Protein AF-A0A7S2ADV7-F1 (afdb_monomer)

Structure (mmCIF, N/CA/C/O backbone):
data_AF-A0A7S2ADV7-F1
#
_entry.id   AF-A0A7S2ADV7-F1
#
loop_
_atom_site.group_PDB
_atom_site.id
_atom_site.type_symbol
_atom_site.label_atom_id
_atom_site.label_alt_id
_atom_site.label_comp_id
_atom_site.label_asym_id
_atom_site.label_entity_id
_atom_site.label_seq_id
_atom_site.pdbx_PDB_ins_code
_atom_site.Cartn_x
_atom_site.Cartn_y
_atom_site.Cartn_z
_atom_site.occupancy
_atom_site.B_iso_or_equiv
_atom_site.auth_seq_id
_atom_site.auth_comp_id
_atom_site.auth_asym_id
_atom_site.auth_atom_id
_atom_site.pdbx_PDB_model_num
ATOM 1 N N . MET A 1 1 ? 26.373 1.347 -4.261 1.00 74.00 1 MET A N 1
ATOM 2 C CA . MET A 1 1 ? 25.888 2.000 -5.499 1.00 74.00 1 MET A CA 1
ATOM 3 C C . MET A 1 1 ? 24.414 1.739 -5.791 1.00 74.00 1 MET A C 1
ATOM 5 O O . MET A 1 1 ? 23.695 2.717 -5.921 1.00 74.00 1 MET A O 1
ATOM 9 N N . ILE A 1 2 ? 23.936 0.485 -5.812 1.00 88.06 2 ILE A N 1
ATOM 10 C CA . ILE A 1 2 ? 22.543 0.138 -6.188 1.00 88.06 2 ILE A CA 1
ATOM 11 C C . ILE A 1 2 ? 21.477 0.973 -5.452 1.00 88.06 2 ILE A C 1
ATOM 13 O O . ILE A 1 2 ? 20.590 1.529 -6.090 1.00 88.06 2 ILE A O 1
ATOM 17 N N . CYS A 1 3 ? 21.586 1.140 -4.128 1.00 88.25 3 CYS A N 1
ATOM 18 C CA . CYS A 1 3 ? 20.607 1.918 -3.354 1.00 88.25 3 CYS A CA 1
ATOM 19 C C . CYS A 1 3 ? 20.481 3.381 -3.825 1.00 88.25 3 CYS A C 1
ATOM 21 O O . CYS A 1 3 ? 19.373 3.907 -3.885 1.00 88.25 3 CYS A O 1
ATOM 23 N N . TYR A 1 4 ? 21.590 4.032 -4.192 1.00 91.81 4 TYR A N 1
ATOM 24 C CA . TYR A 1 4 ? 21.572 5.416 -4.679 1.00 91.81 4 TYR A CA 1
ATOM 25 C C . TYR A 1 4 ? 20.943 5.518 -6.069 1.00 91.81 4 TYR A C 1
ATOM 27 O O . TYR A 1 4 ? 20.168 6.436 -6.323 1.00 91.81 4 TYR A O 1
ATOM 35 N N . THR A 1 5 ? 21.212 4.545 -6.943 1.00 95.25 5 THR A N 1
ATOM 36 C CA . THR A 1 5 ? 20.553 4.449 -8.251 1.00 95.25 5 THR A CA 1
ATOM 37 C C . THR A 1 5 ? 19.043 4.296 -8.088 1.00 95.25 5 THR A C 1
ATOM 39 O O . THR A 1 5 ? 18.288 5.032 -8.715 1.00 95.25 5 THR A O 1
ATOM 42 N N . LEU A 1 6 ? 18.586 3.412 -7.194 1.00 95.75 6 LEU A N 1
ATOM 43 C CA . LEU A 1 6 ? 17.156 3.248 -6.920 1.00 95.75 6 LEU A CA 1
ATOM 44 C C . LEU A 1 6 ? 16.528 4.525 -6.344 1.00 95.75 6 LEU A C 1
ATOM 46 O O . LEU A 1 6 ? 15.445 4.909 -6.772 1.00 95.75 6 LEU A O 1
ATOM 50 N N . MET A 1 7 ? 17.216 5.229 -5.439 1.00 95.12 7 MET A N 1
ATOM 51 C CA . MET A 1 7 ? 16.748 6.523 -4.924 1.00 95.12 7 MET A CA 1
ATOM 52 C C . MET A 1 7 ? 16.612 7.587 -6.023 1.00 95.12 7 MET A C 1
ATOM 54 O O . MET A 1 7 ? 15.646 8.352 -6.029 1.00 95.12 7 MET A O 1
ATOM 58 N N . LEU A 1 8 ? 17.558 7.647 -6.966 1.00 96.69 8 LEU A N 1
ATOM 59 C CA . LEU A 1 8 ? 17.457 8.539 -8.122 1.00 96.69 8 LEU A CA 1
ATOM 60 C C . LEU A 1 8 ? 16.247 8.165 -8.987 1.00 96.69 8 LEU A C 1
ATOM 62 O O . LEU A 1 8 ? 15.441 9.031 -9.328 1.00 96.69 8 LEU A O 1
ATOM 66 N N . LEU A 1 9 ? 16.075 6.872 -9.276 1.00 97.38 9 LEU A N 1
ATOM 67 C CA . LEU A 1 9 ? 14.935 6.369 -10.040 1.00 97.38 9 LEU A CA 1
ATOM 68 C C . LEU A 1 9 ? 13.604 6.679 -9.351 1.00 97.38 9 LEU A C 1
ATOM 70 O O . LEU A 1 9 ? 12.648 7.047 -10.030 1.00 97.38 9 LEU A O 1
ATOM 74 N N . VAL A 1 10 ? 13.527 6.616 -8.019 1.00 97.81 10 VAL A N 1
ATOM 75 C CA . VAL A 1 10 ? 12.327 7.014 -7.266 1.00 97.81 10 VAL A CA 1
ATOM 76 C C . VAL A 1 10 ? 11.951 8.468 -7.547 1.00 97.81 10 VAL A C 1
ATOM 78 O O . VAL A 1 10 ? 10.770 8.775 -7.696 1.00 97.81 10 VAL A O 1
ATOM 81 N N . ASN A 1 11 ? 12.926 9.370 -7.663 1.00 97.69 11 ASN A N 1
ATOM 82 C CA . ASN A 1 11 ? 12.646 10.764 -8.000 1.00 97.69 11 ASN A CA 1
ATOM 83 C C . ASN A 1 11 ? 12.232 10.943 -9.463 1.00 97.69 11 ASN A C 1
ATOM 85 O O . ASN A 1 11 ? 11.271 11.665 -9.728 1.00 97.69 11 ASN A O 1
ATOM 89 N N . LEU A 1 12 ? 12.900 10.263 -10.397 1.00 97.75 12 LEU A N 1
ATOM 90 C CA . LEU A 1 12 ? 12.581 10.357 -11.824 1.00 97.75 12 LEU A CA 1
ATOM 91 C C . LEU A 1 12 ? 11.184 9.799 -12.132 1.00 97.75 12 LEU A C 1
ATOM 93 O O . LEU A 1 12 ? 10.391 10.453 -12.809 1.00 97.75 12 LEU A O 1
ATOM 97 N N . THR A 1 13 ? 10.841 8.642 -11.562 1.00 98.06 13 THR A N 1
ATOM 98 C CA . THR A 1 13 ? 9.570 7.924 -11.790 1.00 98.06 13 THR A CA 1
ATOM 99 C C . THR A 1 13 ? 8.331 8.618 -11.218 1.00 98.06 13 THR A C 1
ATOM 101 O O . THR A 1 13 ? 7.213 8.160 -11.452 1.00 98.06 13 THR A O 1
ATOM 104 N N . LYS A 1 14 ? 8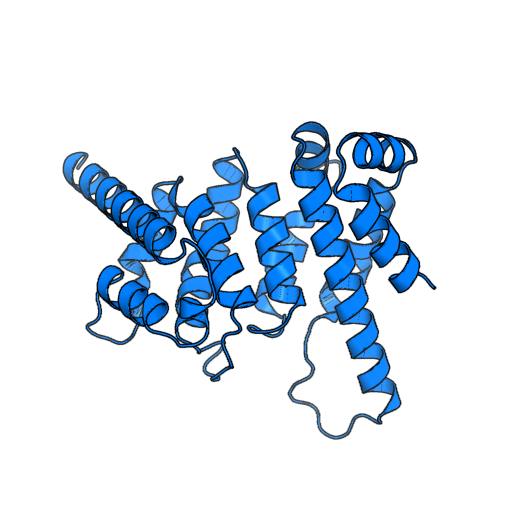.477 9.756 -10.527 1.00 96.94 14 LYS A N 1
ATOM 105 C CA . LYS A 1 14 ? 7.331 10.613 -10.175 1.00 96.94 14 LYS A CA 1
ATOM 106 C C . LYS A 1 14 ? 6.608 11.126 -11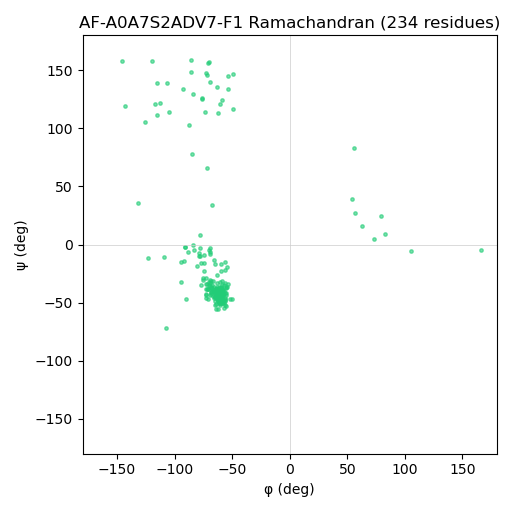.425 1.00 96.94 14 LYS A C 1
ATOM 108 O O . LYS A 1 14 ? 5.389 11.276 -11.402 1.00 96.94 14 LYS A O 1
ATOM 113 N N . GLN A 1 15 ? 7.336 11.340 -12.522 1.00 97.44 15 GLN A N 1
ATOM 114 C CA . GLN A 1 15 ? 6.778 11.835 -13.779 1.00 97.44 15 GLN A CA 1
ATOM 115 C C . GLN A 1 15 ? 6.378 10.683 -14.724 1.00 97.44 15 GLN A C 1
ATOM 117 O O . GLN A 1 15 ? 7.187 9.773 -14.927 1.00 97.44 15 GLN A O 1
ATOM 122 N N . PRO A 1 16 ? 5.182 10.715 -15.351 1.00 97.12 16 PRO A N 1
ATOM 123 C CA . PRO A 1 16 ? 4.717 9.642 -16.240 1.00 97.12 16 PRO A CA 1
ATOM 124 C C . PRO A 1 16 ? 5.647 9.348 -17.424 1.00 97.12 16 PRO A C 1
ATOM 126 O O . PRO A 1 16 ? 5.950 8.191 -17.702 1.00 97.12 16 PRO A O 1
ATOM 129 N N . HIS A 1 17 ? 6.169 10.385 -18.087 1.00 97.44 17 HIS A N 1
ATOM 130 C CA . HIS A 1 17 ? 7.056 10.210 -19.242 1.00 97.44 17 HIS A CA 1
ATOM 131 C C . HIS A 1 17 ? 8.359 9.482 -18.866 1.00 97.44 17 HIS A C 1
ATOM 133 O O . HIS A 1 17 ? 8.802 8.598 -19.596 1.00 97.44 17 HIS A O 1
ATOM 139 N N . HIS A 1 18 ? 8.936 9.771 -17.693 1.00 98.12 18 HIS A N 1
ATOM 140 C CA . HIS A 1 18 ? 10.110 9.049 -17.198 1.00 98.12 18 HIS A CA 1
ATOM 141 C C . HIS A 1 18 ? 9.804 7.581 -16.903 1.00 98.12 18 HIS A C 1
ATOM 143 O O . HIS A 1 18 ? 10.636 6.728 -17.201 1.00 98.12 18 HIS A O 1
ATOM 149 N N . ARG A 1 19 ? 8.621 7.263 -16.354 1.00 98.31 19 ARG A N 1
ATOM 150 C CA . ARG A 1 19 ? 8.209 5.863 -16.164 1.00 98.31 19 ARG A CA 1
ATOM 151 C C . ARG A 1 19 ? 8.175 5.131 -17.500 1.00 98.31 19 ARG A C 1
ATOM 153 O O . ARG A 1 19 ? 8.761 4.060 -17.605 1.00 98.31 19 ARG A O 1
ATOM 160 N N . SER A 1 20 ? 7.610 5.747 -18.536 1.00 97.94 20 SER A N 1
ATOM 161 C CA . SER A 1 20 ? 7.581 5.144 -19.870 1.00 97.94 20 SER A CA 1
ATOM 162 C C . SER A 1 20 ? 8.963 4.847 -20.434 1.00 97.94 20 SER A C 1
ATOM 164 O O . SER A 1 20 ? 9.209 3.731 -20.894 1.00 97.94 20 SER A O 1
ATOM 166 N N . VAL A 1 21 ? 9.881 5.811 -20.362 1.00 98.12 21 VAL A N 1
ATOM 167 C CA . VAL A 1 21 ? 11.257 5.626 -20.844 1.00 98.12 21 VAL A CA 1
ATOM 168 C C . VAL A 1 21 ? 11.964 4.522 -20.053 1.00 98.12 21 VAL A C 1
ATOM 170 O O . VAL A 1 21 ? 12.520 3.604 -20.644 1.00 98.12 21 VAL A O 1
ATOM 173 N N . ILE A 1 22 ? 11.891 4.560 -18.719 1.00 97.94 22 ILE A N 1
ATOM 174 C CA . ILE A 1 22 ? 12.571 3.590 -17.848 1.00 97.94 22 ILE A CA 1
ATOM 175 C C . ILE A 1 22 ? 12.008 2.173 -18.041 1.00 97.94 22 ILE A C 1
ATOM 177 O O . ILE A 1 22 ? 12.776 1.214 -18.110 1.00 97.94 22 ILE A O 1
ATOM 181 N N . ALA A 1 23 ? 10.685 2.022 -18.149 1.00 97.56 23 ALA A N 1
ATOM 182 C CA . ALA A 1 23 ? 10.053 0.726 -18.389 1.00 97.56 23 ALA A CA 1
ATOM 183 C C . ALA A 1 23 ? 10.461 0.137 -19.747 1.00 97.56 23 ALA A C 1
ATOM 185 O O . ALA A 1 23 ? 10.786 -1.047 -19.820 1.00 97.56 23 ALA A O 1
ATOM 186 N N . SER A 1 24 ? 10.510 0.970 -20.793 1.00 97.06 24 SER A N 1
ATOM 187 C CA . SER A 1 24 ? 10.904 0.555 -22.150 1.00 97.06 24 SER A CA 1
ATOM 188 C C . SER A 1 24 ? 12.352 0.062 -22.222 1.00 97.06 24 SER A C 1
ATOM 190 O O . SER A 1 24 ? 12.670 -0.786 -23.047 1.00 97.06 24 SER A O 1
ATOM 192 N N . SER A 1 25 ? 13.218 0.527 -21.317 1.00 96.94 25 SER A N 1
ATOM 193 C CA . SER A 1 25 ? 14.601 0.051 -21.183 1.00 96.94 25 SER A CA 1
ATOM 194 C C . SER A 1 25 ? 14.736 -1.297 -20.457 1.00 96.94 25 SER A C 1
ATOM 196 O O . SER A 1 25 ? 15.848 -1.693 -20.119 1.00 96.94 25 SER A O 1
ATOM 198 N N . GLY A 1 26 ? 13.633 -1.995 -20.161 1.00 96.38 26 GLY A N 1
ATOM 199 C CA . GLY A 1 26 ? 13.665 -3.302 -19.496 1.00 96.38 26 GLY A CA 1
ATOM 200 C C . GLY A 1 26 ? 13.879 -3.234 -17.981 1.00 96.38 26 GLY A C 1
ATOM 201 O O . GLY A 1 26 ? 14.359 -4.190 -17.378 1.00 96.38 26 GLY A O 1
ATOM 202 N N . PHE A 1 27 ? 13.527 -2.118 -17.333 1.00 97.44 27 PHE A N 1
ATOM 203 C CA . PHE A 1 27 ? 13.721 -1.972 -15.886 1.00 97.44 27 PHE A CA 1
ATOM 204 C C . PHE A 1 27 ? 12.740 -2.801 -15.037 1.00 97.44 27 PHE A C 1
ATOM 206 O O . PHE A 1 27 ? 13.082 -3.191 -13.923 1.00 97.44 27 PHE A O 1
ATOM 213 N N . LEU A 1 28 ? 11.526 -3.082 -15.530 1.00 97.75 28 LEU A N 1
ATOM 214 C CA . LEU A 1 28 ? 10.509 -3.794 -14.741 1.00 97.75 28 LEU A CA 1
ATOM 215 C C . LEU A 1 28 ? 10.922 -5.233 -14.369 1.00 97.75 28 LEU A C 1
ATOM 217 O O . LEU A 1 28 ? 10.805 -5.558 -13.187 1.00 97.75 28 LEU A O 1
ATOM 221 N N . PRO A 1 29 ? 11.468 -6.062 -15.287 1.00 97.94 29 PRO A N 1
ATOM 222 C CA . PRO A 1 29 ? 12.034 -7.364 -14.924 1.00 97.94 29 PRO A CA 1
ATOM 223 C C . PRO A 1 29 ? 13.117 -7.272 -13.843 1.00 97.94 29 PRO A C 1
ATOM 225 O O . PRO A 1 29 ? 13.066 -8.003 -12.863 1.00 97.94 29 PRO A O 1
ATOM 228 N N . LEU A 1 30 ? 14.033 -6.301 -13.944 1.00 97.25 30 LEU A N 1
ATOM 229 C CA . LEU A 1 30 ? 15.074 -6.099 -12.929 1.00 97.25 30 LEU A CA 1
ATOM 230 C C . LEU A 1 30 ? 14.483 -5.738 -11.561 1.00 97.25 30 LEU A C 1
ATOM 232 O O . LEU A 1 30 ? 14.970 -6.189 -10.525 1.00 97.25 30 LEU A O 1
ATOM 236 N N . LEU A 1 31 ? 13.431 -4.917 -11.539 1.00 97.62 31 LEU A N 1
ATOM 237 C CA . LEU A 1 31 ? 12.741 -4.554 -10.306 1.00 97.62 31 LEU A CA 1
ATOM 238 C C . LEU A 1 31 ? 12.054 -5.768 -9.666 1.00 97.62 31 LEU A C 1
ATOM 240 O O . LEU A 1 31 ? 12.079 -5.913 -8.442 1.00 97.62 31 LEU A O 1
ATOM 244 N N . TYR A 1 32 ? 11.473 -6.63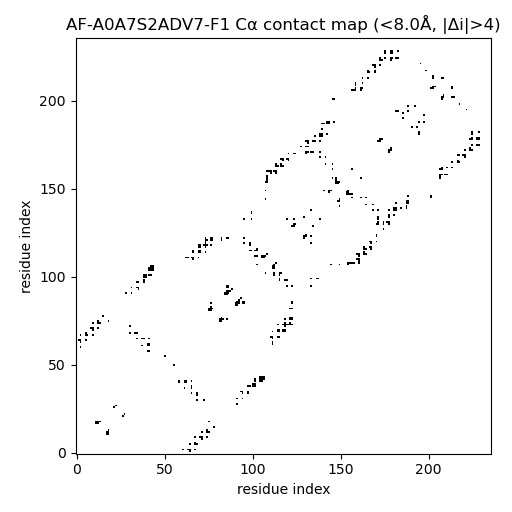6 -10.492 1.00 98.19 32 TYR A N 1
ATOM 245 C CA . TYR A 1 32 ? 10.881 -7.892 -10.057 1.00 98.19 32 TYR A CA 1
ATOM 246 C C . TYR A 1 32 ? 11.929 -8.862 -9.500 1.00 98.19 32 TYR A C 1
ATOM 248 O O . TYR A 1 32 ? 11.741 -9.381 -8.401 1.00 98.19 32 TYR A O 1
ATOM 256 N N . ASP A 1 33 ? 13.060 -9.039 -10.181 1.00 97.75 33 ASP A N 1
ATOM 257 C CA . ASP A 1 33 ? 14.155 -9.895 -9.713 1.00 97.75 33 ASP A CA 1
ATOM 258 C C . ASP A 1 33 ? 14.728 -9.399 -8.381 1.00 97.75 33 ASP A C 1
ATOM 260 O O . ASP A 1 33 ? 14.981 -10.182 -7.463 1.00 97.75 33 ASP A O 1
ATOM 264 N N . LEU A 1 34 ? 14.886 -8.080 -8.224 1.00 97.12 34 LEU A N 1
ATOM 265 C CA . LEU A 1 34 ? 15.299 -7.483 -6.953 1.00 97.12 34 LEU A CA 1
ATOM 266 C C . LEU A 1 34 ? 14.288 -7.769 -5.839 1.00 97.12 34 LEU A C 1
ATOM 268 O O . LEU A 1 34 ? 14.692 -8.092 -4.722 1.00 97.12 34 LEU A O 1
ATOM 272 N N . LEU A 1 35 ? 12.987 -7.677 -6.125 1.00 97.75 35 LEU A N 1
ATOM 273 C CA . LEU A 1 35 ? 11.942 -8.002 -5.157 1.00 97.75 35 LEU A CA 1
ATOM 274 C C . LEU A 1 35 ? 12.009 -9.479 -4.749 1.00 97.75 35 LEU A C 1
ATOM 276 O O . LEU A 1 35 ? 12.116 -9.782 -3.561 1.00 97.75 35 LEU A O 1
ATOM 280 N N . THR A 1 36 ? 11.955 -10.400 -5.709 1.00 97.12 36 THR A N 1
ATOM 281 C CA . THR A 1 36 ? 11.840 -11.844 -5.442 1.00 97.12 36 THR A CA 1
ATOM 282 C C . THR A 1 36 ? 13.111 -12.436 -4.837 1.00 97.12 36 THR A C 1
ATOM 284 O O . THR A 1 36 ? 13.028 -13.308 -3.973 1.00 97.12 36 THR A O 1
ATOM 287 N N . SER A 1 37 ? 14.286 -11.913 -5.192 1.00 96.19 37 SER A N 1
ATOM 288 C CA . SER A 1 37 ? 15.558 -12.328 -4.588 1.00 96.19 37 SER A CA 1
ATOM 289 C C . SER A 1 37 ? 15.770 -11.791 -3.171 1.00 96.19 37 SER A C 1
ATOM 291 O O . SER A 1 37 ? 16.547 -12.372 -2.417 1.00 96.19 37 SER A O 1
ATOM 293 N N . SER A 1 38 ? 15.101 -10.694 -2.789 1.00 94.69 38 SER A N 1
ATOM 294 C CA . SER A 1 38 ? 15.446 -9.950 -1.568 1.00 94.69 38 SER A CA 1
ATOM 295 C C . SER A 1 38 ? 14.315 -9.795 -0.552 1.00 94.69 38 SER A C 1
ATOM 297 O O . SER A 1 38 ? 14.602 -9.391 0.572 1.00 94.69 38 SER A O 1
ATOM 299 N N . TYR A 1 39 ? 13.052 -10.097 -0.879 1.00 95.38 39 TYR A N 1
ATOM 300 C CA . TYR A 1 39 ? 11.910 -9.808 0.009 1.00 95.38 39 TYR A CA 1
ATOM 301 C C . TYR A 1 39 ? 12.065 -10.417 1.412 1.00 95.38 39 TYR A C 1
ATOM 303 O O . TYR A 1 39 ? 11.736 -9.775 2.406 1.00 95.38 39 TYR A O 1
ATOM 311 N N . HIS A 1 40 ? 12.652 -11.615 1.506 1.00 92.75 40 HIS A N 1
ATOM 312 C CA . HIS A 1 40 ? 12.849 -12.334 2.766 1.00 92.75 40 HIS A CA 1
ATOM 313 C C . HIS A 1 40 ? 13.823 -11.641 3.740 1.00 92.75 40 HIS A C 1
ATOM 315 O O . HIS A 1 40 ? 13.898 -11.982 4.921 1.00 92.75 40 HIS A O 1
ATOM 321 N N . LEU A 1 41 ? 14.570 -10.646 3.256 1.00 89.81 41 LEU A N 1
ATOM 322 C CA . LEU A 1 41 ? 15.585 -9.924 4.016 1.00 89.81 41 LEU A CA 1
ATOM 323 C C . LEU A 1 41 ? 15.010 -8.858 4.957 1.00 89.81 41 LEU A C 1
ATOM 325 O O . LEU A 1 41 ? 15.771 -8.288 5.736 1.00 89.81 41 LEU A O 1
ATOM 329 N N . CYS A 1 42 ? 13.703 -8.569 4.909 1.00 88.44 42 CYS A N 1
ATOM 330 C CA . CYS A 1 42 ? 13.091 -7.597 5.819 1.00 88.44 42 CYS A CA 1
ATOM 331 C C . CYS A 1 42 ? 12.822 -8.142 7.227 1.00 88.44 42 CYS A C 1
ATOM 333 O O . CYS A 1 42 ? 12.484 -7.363 8.121 1.00 88.44 42 CYS A O 1
ATOM 335 N N . ARG A 1 43 ? 12.963 -9.460 7.433 1.00 82.25 43 ARG A N 1
ATOM 336 C CA . ARG A 1 43 ? 12.711 -10.096 8.725 1.00 82.25 43 ARG A CA 1
ATOM 337 C C . ARG A 1 43 ? 13.674 -9.544 9.765 1.00 82.25 43 ARG A C 1
ATOM 339 O O . ARG A 1 43 ? 14.883 -9.770 9.712 1.00 82.25 43 ARG A O 1
ATOM 346 N N . THR A 1 44 ? 13.125 -8.828 10.736 1.00 65.44 44 THR A N 1
ATOM 347 C CA . THR A 1 44 ? 13.907 -8.309 11.853 1.00 65.44 44 THR A CA 1
ATOM 348 C C . THR A 1 44 ? 14.247 -9.492 12.765 1.00 65.44 44 THR A C 1
ATOM 350 O O . THR A 1 44 ? 13.351 -10.117 13.331 1.00 65.44 44 THR A O 1
ATOM 353 N N . THR A 1 45 ? 15.526 -9.860 12.889 1.00 57.53 45 THR A N 1
ATOM 354 C CA . THR A 1 45 ? 15.998 -10.921 13.799 1.00 57.53 45 THR A CA 1
ATOM 355 C C . THR A 1 45 ? 15.924 -10.448 15.251 1.00 57.53 45 THR A C 1
ATOM 357 O O . THR A 1 45 ? 16.934 -10.252 15.919 1.00 57.53 45 THR A O 1
ATOM 360 N N . VAL A 1 46 ? 14.712 -10.222 15.748 1.00 51.56 46 VAL A N 1
ATOM 361 C CA . VAL A 1 46 ? 14.450 -9.897 17.150 1.00 51.56 46 VAL A CA 1
ATOM 362 C C . VAL A 1 46 ? 14.347 -11.224 17.904 1.00 51.56 46 VAL A C 1
ATOM 364 O O . VAL A 1 46 ? 13.246 -11.714 18.138 1.00 51.56 46 VAL A O 1
ATOM 367 N N . GLY A 1 47 ? 15.481 -11.870 18.207 1.00 47.28 47 GLY A N 1
ATOM 368 C CA . GLY A 1 47 ? 15.434 -13.098 19.018 1.00 47.28 47 GLY A CA 1
ATOM 369 C C . GLY A 1 47 ? 16.664 -14.003 19.102 1.00 47.28 47 GLY A C 1
ATOM 370 O O . GLY A 1 47 ? 16.617 -14.955 19.870 1.00 47.28 47 GLY A O 1
ATOM 371 N N . LEU A 1 48 ? 17.760 -13.752 18.382 1.00 42.97 48 LEU A N 1
ATOM 372 C CA . LEU A 1 48 ? 19.000 -14.521 18.561 1.00 42.97 48 LEU A CA 1
ATOM 373 C C . LEU A 1 48 ? 20.083 -13.585 19.088 1.00 42.97 48 LEU A C 1
ATOM 375 O O . LEU A 1 48 ? 20.473 -12.631 18.417 1.00 42.97 48 LEU A O 1
ATOM 379 N N . GLY A 1 49 ? 20.478 -13.818 20.340 1.00 43.72 49 GLY A N 1
ATOM 380 C CA . GLY A 1 49 ? 21.461 -13.018 21.055 1.00 43.72 49 GLY A CA 1
ATOM 381 C C . GLY A 1 49 ? 22.776 -12.884 20.289 1.00 43.72 49 GLY A C 1
ATOM 382 O O . GLY A 1 49 ? 23.222 -13.817 19.634 1.00 43.72 49 GLY A O 1
ATOM 383 N N . SER A 1 50 ? 23.393 -11.709 20.428 1.00 42.69 50 SER A N 1
ATOM 384 C CA . SER A 1 50 ? 24.762 -11.405 20.003 1.00 42.69 50 SER A CA 1
ATOM 385 C C . SER A 1 50 ? 25.057 -11.666 18.520 1.00 42.69 50 SER A C 1
ATOM 387 O O . SER A 1 50 ? 25.655 -12.674 18.149 1.00 42.69 50 SER A O 1
ATOM 389 N N . VAL A 1 51 ? 24.707 -10.706 17.659 1.00 47.72 51 VAL A N 1
ATOM 390 C CA . VAL A 1 51 ? 25.253 -10.657 16.296 1.00 47.72 51 VAL A CA 1
ATOM 391 C C . VAL A 1 51 ? 26.053 -9.369 16.129 1.00 47.72 51 VAL A C 1
ATOM 393 O O . VAL A 1 51 ? 25.550 -8.265 16.331 1.00 47.72 51 VAL A O 1
ATOM 396 N N . SER A 1 52 ? 27.335 -9.531 15.805 1.00 46.50 52 SER A N 1
ATOM 397 C CA . SER A 1 52 ? 28.361 -8.494 15.665 1.00 46.50 52 SER A CA 1
ATOM 398 C C . SER A 1 52 ? 27.908 -7.310 14.793 1.00 46.50 52 SER A C 1
ATOM 400 O O . SER A 1 52 ? 27.197 -7.499 13.804 1.00 46.50 52 SER A O 1
ATOM 402 N N . GLY A 1 53 ? 28.371 -6.090 15.102 1.00 51.81 53 GLY A N 1
ATOM 403 C CA . GLY A 1 53 ? 27.917 -4.824 14.491 1.00 51.81 53 GLY A CA 1
ATOM 404 C C . GLY A 1 53 ? 27.976 -4.721 12.955 1.00 51.81 53 GLY A C 1
ATOM 405 O O . GLY A 1 53 ? 27.238 -3.930 12.370 1.00 51.81 53 GLY A O 1
ATOM 406 N N . ALA A 1 54 ? 28.761 -5.562 12.274 1.00 52.03 54 ALA A N 1
ATOM 407 C CA . ALA A 1 54 ? 28.766 -5.654 10.809 1.00 52.03 54 ALA A CA 1
ATOM 408 C C . ALA A 1 54 ? 27.458 -6.244 10.229 1.00 52.03 54 ALA A C 1
ATOM 410 O O . ALA A 1 54 ? 27.018 -5.847 9.149 1.00 52.03 54 ALA A O 1
ATOM 411 N N . SER A 1 55 ? 26.797 -7.152 10.957 1.00 56.41 55 SER A N 1
ATOM 412 C CA . SER A 1 55 ? 25.540 -7.792 10.530 1.00 56.41 55 SER A CA 1
ATOM 413 C C . SER A 1 55 ? 24.339 -6.835 10.583 1.00 56.41 55 SER A C 1
ATOM 415 O O . SER A 1 55 ? 23.469 -6.863 9.708 1.00 56.41 55 SER A O 1
ATOM 417 N N . VAL A 1 56 ? 24.337 -5.916 11.554 1.00 57.56 56 VAL A N 1
ATOM 418 C CA . VAL A 1 56 ? 23.281 -4.912 11.755 1.00 57.56 56 VAL A CA 1
ATOM 419 C C . VAL A 1 56 ? 23.292 -3.870 10.631 1.00 57.56 56 VAL A C 1
ATOM 421 O O . VAL A 1 56 ? 22.244 -3.556 10.063 1.00 57.56 56 VAL A O 1
ATOM 424 N N . ALA A 1 57 ? 24.476 -3.389 10.236 1.00 60.16 57 ALA A N 1
ATOM 425 C CA . ALA A 1 57 ? 24.622 -2.437 9.132 1.00 60.16 57 ALA A CA 1
ATOM 426 C C . ALA A 1 57 ? 24.175 -3.030 7.780 1.00 60.16 57 ALA A C 1
ATOM 428 O O . ALA A 1 57 ? 23.514 -2.355 6.985 1.00 60.16 57 ALA A O 1
ATOM 429 N N . GLY A 1 58 ? 24.476 -4.313 7.540 1.00 65.12 58 GLY A N 1
ATOM 430 C CA . GLY A 1 58 ? 24.019 -5.035 6.350 1.00 65.12 58 GLY A CA 1
ATOM 431 C C . GLY A 1 58 ? 22.494 -5.165 6.280 1.00 65.12 58 GLY A C 1
ATOM 432 O O . GLY A 1 58 ? 21.913 -4.998 5.208 1.00 65.12 58 GLY A O 1
ATOM 433 N N . SER A 1 59 ? 21.835 -5.399 7.420 1.00 77.94 59 SER A N 1
ATOM 434 C CA . SER A 1 59 ? 20.371 -5.476 7.510 1.00 77.94 59 SER A CA 1
ATOM 435 C C . SER A 1 59 ? 19.698 -4.136 7.181 1.00 77.94 59 SER A C 1
ATOM 437 O O . SER A 1 59 ? 18.799 -4.076 6.340 1.00 77.94 59 SER A O 1
ATOM 439 N N . ALA A 1 60 ? 20.204 -3.027 7.730 1.00 85.25 60 ALA A N 1
ATOM 440 C CA . ALA A 1 60 ? 19.657 -1.696 7.462 1.00 85.25 60 ALA A CA 1
ATOM 441 C C . ALA A 1 60 ? 19.736 -1.306 5.973 1.00 85.25 60 ALA A C 1
ATOM 443 O O . ALA A 1 60 ? 18.798 -0.720 5.427 1.00 85.25 60 ALA A O 1
ATOM 444 N N . MET A 1 61 ? 20.832 -1.653 5.291 1.00 88.00 61 MET A N 1
ATOM 445 C CA . MET A 1 61 ? 20.974 -1.403 3.852 1.00 88.00 61 MET A CA 1
ATOM 446 C C . MET A 1 61 ? 19.975 -2.223 3.024 1.00 88.00 61 MET A C 1
ATOM 448 O O . MET A 1 61 ? 19.387 -1.697 2.079 1.00 88.00 61 MET A O 1
ATOM 452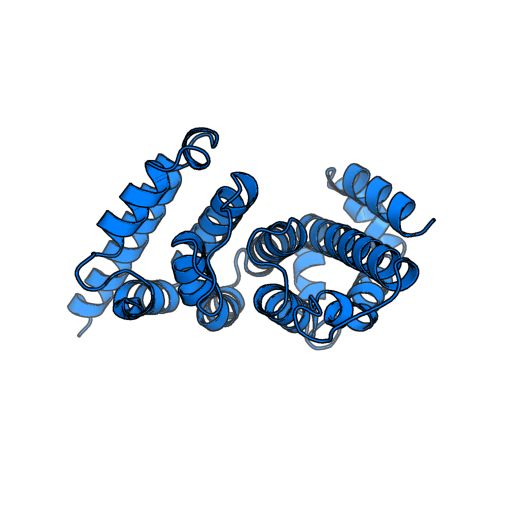 N N . LYS A 1 62 ? 19.747 -3.490 3.391 1.00 89.00 62 LYS A N 1
ATOM 453 C CA . LYS A 1 62 ? 18.775 -4.370 2.721 1.00 89.00 62 LYS A CA 1
ATOM 454 C C . LYS A 1 62 ? 17.352 -3.829 2.843 1.00 89.00 62 LYS A C 1
ATOM 456 O O . LYS A 1 62 ? 16.652 -3.729 1.839 1.00 89.00 62 LYS A O 1
ATOM 461 N N . VAL A 1 63 ? 16.960 -3.388 4.040 1.00 92.25 63 VAL A N 1
ATOM 462 C CA . VAL A 1 63 ? 15.659 -2.740 4.265 1.00 92.25 63 VAL A CA 1
ATOM 463 C C . VAL A 1 63 ? 15.533 -1.475 3.417 1.00 92.25 63 VAL A C 1
ATOM 465 O O . VAL A 1 63 ? 14.528 -1.304 2.738 1.00 92.25 63 VAL A O 1
ATOM 468 N N . ARG A 1 64 ? 16.566 -0.620 3.367 1.00 93.50 64 ARG A N 1
ATOM 469 C CA . ARG A 1 64 ? 16.556 0.585 2.515 1.00 93.50 64 ARG A CA 1
ATOM 470 C C . ARG A 1 64 ? 16.380 0.257 1.034 1.00 93.50 64 ARG A C 1
ATOM 472 O O . ARG A 1 64 ? 15.618 0.952 0.364 1.00 93.50 64 ARG A O 1
ATOM 479 N N . LEU A 1 65 ? 17.046 -0.785 0.533 1.00 95.00 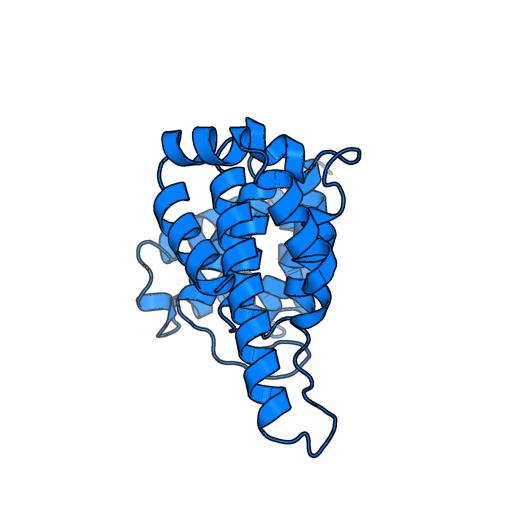65 LEU A N 1
ATOM 480 C CA . LEU A 1 65 ? 16.892 -1.252 -0.846 1.00 95.00 65 LEU A CA 1
ATOM 481 C C . LEU A 1 65 ? 15.446 -1.679 -1.117 1.00 95.00 65 LEU A C 1
ATOM 483 O O . LEU A 1 65 ? 14.836 -1.164 -2.053 1.00 95.00 65 LEU A O 1
ATOM 487 N N . LEU A 1 66 ? 14.879 -2.546 -0.271 1.00 96.88 66 LEU A N 1
ATOM 488 C CA . LEU A 1 66 ? 13.489 -2.999 -0.397 1.00 96.88 66 LEU A CA 1
ATOM 489 C C . LEU A 1 66 ? 12.498 -1.836 -0.320 1.00 96.88 66 LEU A C 1
ATOM 491 O O . LEU A 1 66 ? 11.529 -1.805 -1.078 1.00 96.88 66 LEU A O 1
ATOM 495 N N . THR A 1 67 ? 12.765 -0.839 0.526 1.00 97.50 67 THR A N 1
ATOM 496 C CA . THR A 1 67 ? 11.956 0.380 0.603 1.00 97.50 67 THR A CA 1
ATOM 497 C C . THR A 1 67 ? 11.929 1.096 -0.746 1.00 97.50 67 THR A C 1
ATOM 499 O O . THR A 1 67 ? 10.850 1.456 -1.212 1.00 97.50 67 THR A O 1
ATOM 502 N N . GLN A 1 68 ? 13.079 1.267 -1.414 1.00 98.00 68 GLN A N 1
ATOM 503 C CA . GLN A 1 68 ? 13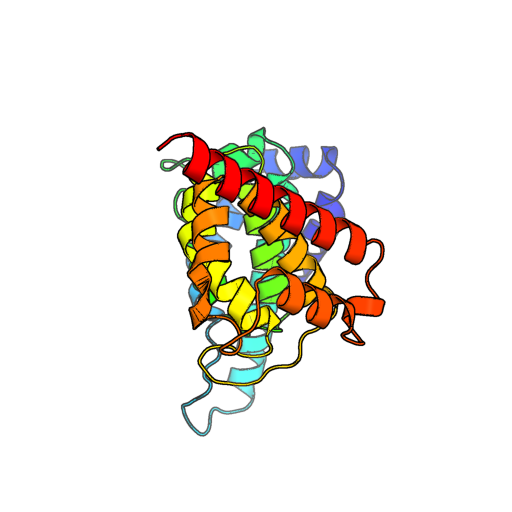.110 1.887 -2.746 1.00 98.00 68 GLN A CA 1
ATOM 504 C C . GLN A 1 68 ? 12.407 1.026 -3.801 1.00 98.00 68 GLN A C 1
ATOM 506 O O . GLN A 1 68 ? 11.667 1.564 -4.623 1.00 98.00 68 GLN A O 1
ATOM 511 N N . VAL A 1 69 ? 12.582 -0.299 -3.752 1.00 98.38 69 VAL A N 1
ATOM 512 C CA . VAL A 1 69 ? 11.892 -1.239 -4.650 1.00 98.38 69 VAL A CA 1
ATOM 513 C C . VAL A 1 69 ? 10.373 -1.099 -4.519 1.00 98.38 69 VAL A C 1
ATOM 515 O O . VAL A 1 69 ? 9.689 -0.919 -5.523 1.00 98.38 69 VAL A O 1
ATOM 518 N N . CYS A 1 70 ? 9.842 -1.075 -3.294 1.00 98.62 70 CYS A N 1
ATOM 519 C CA . CYS A 1 70 ? 8.407 -0.905 -3.049 1.00 98.62 70 CYS A CA 1
ATOM 520 C C . CYS A 1 70 ? 7.884 0.445 -3.565 1.00 98.62 70 CYS A C 1
ATOM 522 O O . CYS A 1 70 ? 6.806 0.500 -4.158 1.00 98.62 70 CYS A O 1
ATOM 524 N N . ILE A 1 71 ? 8.646 1.535 -3.390 1.00 98.62 71 ILE A N 1
ATOM 525 C CA . ILE A 1 71 ? 8.263 2.850 -3.931 1.00 98.62 71 ILE A CA 1
ATOM 526 C C . ILE A 1 71 ? 8.174 2.798 -5.458 1.00 98.62 71 ILE A C 1
ATOM 528 O O . ILE A 1 71 ? 7.187 3.268 -6.020 1.00 98.62 71 ILE A O 1
ATOM 532 N N . LEU A 1 72 ? 9.173 2.213 -6.124 1.00 98.69 72 LEU A N 1
ATOM 533 C CA . LEU A 1 72 ? 9.201 2.096 -7.582 1.00 98.69 72 LEU A CA 1
ATOM 534 C C . LEU A 1 72 ? 8.033 1.253 -8.099 1.00 98.69 72 LEU A C 1
ATOM 536 O O . LEU A 1 72 ? 7.338 1.702 -9.007 1.00 98.69 72 LEU A O 1
ATOM 540 N N . ILE A 1 73 ? 7.760 0.094 -7.489 1.00 98.69 73 ILE A N 1
ATOM 541 C CA . ILE A 1 73 ? 6.600 -0.743 -7.843 1.00 98.69 73 ILE A CA 1
ATOM 542 C C . ILE A 1 73 ? 5.312 0.071 -7.722 1.00 98.69 73 ILE A C 1
ATOM 544 O O . ILE A 1 73 ? 4.497 0.079 -8.645 1.00 98.69 73 ILE A O 1
ATOM 548 N N . GLY A 1 74 ? 5.144 0.805 -6.619 1.00 98.62 74 GLY A N 1
ATOM 549 C CA . GLY A 1 74 ? 3.990 1.674 -6.430 1.00 98.62 74 GLY A CA 1
ATOM 550 C C . GLY A 1 74 ? 3.900 2.785 -7.481 1.00 98.62 74 GLY A C 1
ATOM 551 O O . GLY A 1 74 ? 2.823 3.002 -8.023 1.00 98.62 74 GLY A O 1
ATOM 552 N N . HIS A 1 75 ? 5.007 3.453 -7.826 1.00 98.56 75 HIS A N 1
ATOM 553 C CA . HIS A 1 75 ? 5.034 4.486 -8.870 1.00 98.56 75 HIS A CA 1
ATOM 554 C C . HIS A 1 75 ? 4.645 3.940 -10.245 1.00 98.56 75 HIS A C 1
ATOM 556 O O . HIS A 1 75 ? 3.807 4.539 -10.912 1.00 98.56 75 HIS A O 1
ATOM 562 N N . PHE A 1 76 ? 5.220 2.811 -10.668 1.00 98.62 76 PHE A N 1
ATOM 563 C CA . PHE A 1 76 ? 4.858 2.180 -11.939 1.00 98.62 76 PHE A CA 1
ATOM 564 C C . PHE A 1 76 ? 3.401 1.720 -11.943 1.00 98.62 76 PHE A C 1
ATOM 566 O O . PHE A 1 76 ? 2.695 1.946 -12.918 1.00 98.62 76 PHE A O 1
ATOM 573 N N . SER A 1 77 ? 2.912 1.178 -10.828 1.00 98.50 77 SER A N 1
ATOM 574 C CA . SER A 1 77 ? 1.532 0.693 -10.710 1.00 98.50 77 SER A CA 1
ATOM 575 C C . SER A 1 77 ? 0.468 1.801 -10.723 1.00 98.50 77 SER A C 1
ATOM 577 O O . SER A 1 77 ? -0.724 1.493 -10.776 1.00 98.50 77 SER A O 1
ATOM 579 N N . ILE A 1 78 ? 0.862 3.083 -10.705 1.00 98.25 78 ILE A N 1
ATOM 580 C CA . ILE A 1 78 ? -0.056 4.201 -10.975 1.00 98.25 78 ILE A CA 1
ATOM 581 C C . ILE A 1 78 ? -0.622 4.075 -12.395 1.00 98.25 78 ILE A C 1
ATOM 583 O O . ILE A 1 78 ? -1.833 4.232 -12.583 1.00 98.25 78 ILE A O 1
ATOM 587 N N . ASP A 1 79 ? 0.232 3.755 -13.371 1.00 98.19 79 ASP A N 1
ATOM 588 C CA . ASP A 1 79 ? -0.179 3.572 -14.759 1.00 98.19 79 ASP A CA 1
ATOM 589 C C . ASP A 1 79 ? -0.706 2.146 -14.953 1.00 98.19 79 ASP A C 1
ATOM 591 O O . ASP A 1 79 ? -0.060 1.158 -14.594 1.00 98.19 79 ASP A O 1
ATOM 595 N N . GLU A 1 80 ? -1.895 2.025 -15.541 1.00 97.31 80 GLU A N 1
ATOM 596 C CA . GLU A 1 80 ? -2.569 0.734 -15.700 1.00 97.31 80 GLU A CA 1
ATOM 597 C C . GLU A 1 80 ? -1.744 -0.273 -16.509 1.00 97.31 80 GLU A C 1
ATOM 599 O O . GLU A 1 80 ? -1.693 -1.452 -16.158 1.00 97.31 80 GLU A O 1
ATOM 604 N N . VAL A 1 81 ? -1.052 0.201 -17.548 1.00 97.00 81 VAL A N 1
ATOM 605 C CA . VAL A 1 81 ? -0.207 -0.632 -18.411 1.00 97.00 81 VAL A CA 1
ATOM 606 C C . VAL A 1 81 ? 0.847 -1.372 -17.585 1.00 97.00 81 VAL A C 1
ATOM 608 O O . VAL A 1 81 ? 0.958 -2.589 -17.699 1.00 97.00 81 VAL A O 1
ATOM 611 N N . TYR A 1 82 ? 1.568 -0.677 -16.698 1.00 97.94 82 TYR A N 1
ATOM 612 C CA . TYR A 1 82 ? 2.608 -1.300 -15.871 1.00 97.94 82 TYR A CA 1
ATOM 613 C C . TYR A 1 82 ? 2.034 -2.106 -14.710 1.00 97.94 82 TYR A C 1
ATOM 615 O O . TYR A 1 82 ? 2.566 -3.164 -14.376 1.00 97.94 82 TYR A O 1
ATOM 623 N N . ARG A 1 83 ? 0.913 -1.654 -14.132 1.00 98.06 83 ARG A N 1
ATOM 624 C CA . ARG A 1 83 ? 0.191 -2.405 -13.097 1.00 98.06 83 ARG A CA 1
ATOM 625 C C . ARG A 1 83 ? -0.186 -3.806 -13.577 1.00 98.06 83 ARG A C 1
ATOM 627 O O . ARG A 1 83 ? -0.034 -4.757 -12.819 1.00 98.06 83 ARG A O 1
ATOM 634 N N . ARG A 1 84 ? -0.637 -3.952 -14.829 1.00 96.94 84 ARG A N 1
ATOM 635 C CA . ARG A 1 84 ? -0.999 -5.259 -15.401 1.00 96.94 84 ARG A CA 1
ATOM 636 C C . ARG A 1 84 ? 0.177 -6.236 -15.414 1.00 96.94 84 ARG A C 1
ATOM 638 O O . ARG A 1 84 ? -0.033 -7.378 -15.032 1.00 96.94 84 ARG A O 1
ATOM 645 N N . PHE A 1 85 ? 1.397 -5.795 -15.733 1.00 96.62 85 PHE A N 1
ATOM 646 C CA . PHE A 1 85 ? 2.577 -6.672 -15.689 1.00 96.62 85 PHE A CA 1
ATOM 647 C C . PHE A 1 85 ? 2.840 -7.222 -14.280 1.00 96.62 85 PHE A C 1
ATOM 649 O O . PHE A 1 85 ? 3.054 -8.419 -14.132 1.00 96.62 85 PHE A O 1
ATOM 656 N N . PHE A 1 86 ? 2.758 -6.383 -13.237 1.00 97.75 86 PHE A N 1
ATOM 657 C CA . PHE A 1 86 ? 2.959 -6.812 -11.839 1.00 97.75 86 PHE A CA 1
ATOM 658 C C . PHE A 1 86 ? 1.903 -7.793 -11.317 1.00 97.75 86 PHE A C 1
ATOM 660 O O . PHE A 1 86 ? 2.113 -8.430 -10.285 1.00 97.75 86 PHE A O 1
ATOM 667 N N . LEU A 1 87 ? 0.766 -7.889 -12.003 1.00 96.94 87 LEU A N 1
ATOM 668 C CA . LEU A 1 87 ? -0.360 -8.736 -11.623 1.00 96.94 87 LEU A CA 1
ATOM 669 C C . LEU A 1 87 ? -0.554 -9.936 -12.552 1.00 96.94 87 LEU A C 1
ATOM 671 O O . LEU A 1 87 ? -1.376 -10.796 -12.250 1.00 96.94 87 LEU A O 1
ATOM 675 N N . ALA A 1 88 ? 0.137 -9.970 -13.689 1.00 95.12 88 ALA A N 1
ATOM 676 C CA . ALA A 1 88 ? 0.038 -11.055 -14.648 1.00 95.12 88 ALA A CA 1
ATOM 677 C C . ALA A 1 88 ? 0.817 -12.268 -14.125 1.00 95.12 88 ALA A C 1
ATOM 679 O O . ALA A 1 88 ? 1.993 -12.149 -13.765 1.00 95.12 88 ALA A O 1
ATOM 680 N N . GLU A 1 89 ? 0.150 -13.423 -14.048 1.00 90.44 89 GLU A N 1
ATOM 681 C CA . GLU A 1 89 ? 0.728 -14.649 -13.483 1.00 90.44 89 GLU A CA 1
ATOM 682 C C . GLU A 1 89 ? 1.953 -15.135 -14.263 1.00 90.44 89 GLU A C 1
ATOM 684 O O . GLU A 1 89 ? 2.920 -15.593 -13.662 1.00 90.44 89 GLU A O 1
ATOM 689 N N . ASP A 1 90 ? 1.924 -14.971 -15.583 1.00 91.94 90 ASP A N 1
ATOM 690 C CA . ASP A 1 90 ? 2.971 -15.361 -16.528 1.00 91.94 90 ASP A CA 1
ATOM 691 C C . ASP A 1 90 ? 4.176 -14.407 -16.552 1.00 91.94 90 ASP A C 1
ATOM 693 O O . ASP A 1 90 ? 5.236 -14.772 -17.055 1.00 91.94 90 ASP A O 1
ATOM 697 N N . THR A 1 91 ? 4.029 -13.196 -16.003 1.00 91.62 91 THR A N 1
ATOM 698 C CA . THR A 1 91 ? 5.081 -12.174 -16.009 1.00 91.62 91 THR A CA 1
ATOM 699 C C . THR A 1 91 ? 5.689 -12.001 -14.616 1.00 91.62 91 THR A C 1
ATOM 701 O O . THR A 1 91 ? 6.821 -12.414 -14.375 1.00 91.62 91 THR A O 1
ATOM 704 N N . PHE A 1 92 ? 4.949 -11.396 -13.679 1.00 96.00 92 PHE A N 1
ATOM 705 C CA . PHE A 1 92 ? 5.447 -11.008 -12.351 1.00 96.00 92 PHE A CA 1
ATOM 706 C C . PHE A 1 92 ? 4.497 -11.461 -11.227 1.00 96.00 92 PHE A C 1
ATOM 708 O O . PHE A 1 92 ? 4.342 -10.773 -10.210 1.00 96.00 92 PHE A O 1
ATOM 715 N N . GLY A 1 93 ? 3.865 -12.628 -11.395 1.00 92.50 93 GLY A N 1
ATOM 716 C CA . GLY A 1 93 ? 2.775 -13.150 -10.556 1.00 92.50 93 GLY A CA 1
ATOM 717 C C . GLY A 1 93 ? 3.060 -13.291 -9.053 1.00 92.50 93 GLY A C 1
ATOM 718 O O . GLY A 1 93 ? 2.134 -13.418 -8.250 1.00 92.50 93 GLY A O 1
ATOM 719 N N . HIS A 1 94 ? 4.325 -13.237 -8.627 1.00 97.38 94 HIS A N 1
ATOM 720 C CA . HIS A 1 94 ? 4.700 -13.295 -7.210 1.00 97.38 94 HIS A CA 1
ATOM 721 C C . HIS A 1 94 ? 4.739 -11.929 -6.514 1.00 97.38 94 HIS A C 1
ATOM 723 O O . HIS A 1 94 ? 4.877 -11.883 -5.291 1.00 97.38 94 HIS A O 1
ATOM 729 N N . THR A 1 95 ? 4.565 -10.821 -7.241 1.00 98.44 95 THR A N 1
ATOM 730 C CA . THR A 1 95 ? 4.762 -9.465 -6.703 1.00 98.44 95 THR A CA 1
ATOM 731 C C . THR A 1 95 ? 3.900 -9.189 -5.469 1.00 98.44 95 THR A C 1
ATOM 733 O O . THR A 1 95 ? 4.422 -8.815 -4.418 1.00 98.44 95 THR A O 1
ATOM 736 N N . VAL A 1 96 ? 2.585 -9.424 -5.557 1.00 98.50 96 VAL A N 1
ATOM 737 C CA . VAL A 1 96 ? 1.659 -9.195 -4.431 1.00 98.50 96 VAL A CA 1
ATOM 738 C C . VAL A 1 96 ? 1.984 -10.121 -3.257 1.00 98.50 96 VAL A C 1
ATOM 740 O O . VAL A 1 96 ? 1.988 -9.676 -2.113 1.00 98.50 96 VAL A O 1
ATOM 743 N N . LYS A 1 97 ? 2.330 -11.387 -3.523 1.00 98.38 97 LYS A N 1
ATOM 744 C CA . LYS A 1 97 ? 2.685 -12.369 -2.484 1.00 98.38 97 LYS A CA 1
ATOM 745 C C . LYS A 1 97 ? 3.943 -11.944 -1.715 1.00 98.38 97 LYS A C 1
ATOM 747 O O . LYS A 1 97 ? 3.943 -11.978 -0.488 1.00 98.38 97 LYS A O 1
ATOM 752 N N . CYS A 1 98 ? 4.981 -11.477 -2.412 1.00 98.50 98 CYS A N 1
ATOM 753 C CA . CYS A 1 98 ? 6.191 -10.939 -1.785 1.00 98.50 98 CYS A CA 1
ATOM 754 C C . CYS A 1 98 ? 5.894 -9.688 -0.944 1.00 98.50 98 CYS A C 1
ATOM 756 O O . CYS A 1 98 ? 6.407 -9.562 0.167 1.00 98.50 98 CYS A O 1
ATOM 758 N N . LEU A 1 99 ? 5.051 -8.776 -1.442 1.00 98.69 99 LEU A N 1
ATOM 759 C CA . LEU A 1 99 ? 4.649 -7.575 -0.704 1.00 98.69 99 LEU A CA 1
ATOM 760 C C . LEU A 1 99 ? 3.851 -7.918 0.561 1.00 98.69 99 LEU A C 1
ATOM 762 O O . LEU A 1 99 ? 4.149 -7.372 1.617 1.00 98.69 99 LEU A O 1
ATOM 766 N N . LEU A 1 100 ? 2.891 -8.844 0.489 1.00 98.56 100 LEU A N 1
ATOM 767 C CA . LEU A 1 100 ? 2.135 -9.297 1.663 1.00 98.56 100 LEU A CA 1
ATOM 768 C C . LEU A 1 100 ? 3.038 -9.985 2.696 1.00 98.56 100 LEU A C 1
ATOM 770 O O . LEU A 1 100 ? 2.901 -9.735 3.891 1.00 98.56 100 LEU A O 1
ATOM 774 N N . TRP A 1 101 ? 4.024 -10.767 2.251 1.00 97.69 101 TRP A N 1
ATOM 775 C CA . TRP A 1 101 ? 5.018 -11.346 3.155 1.00 97.69 101 TRP A CA 1
ATOM 776 C C . TRP A 1 101 ? 5.838 -10.262 3.872 1.00 97.69 101 TRP A C 1
ATOM 778 O O . TRP A 1 101 ? 6.004 -10.309 5.089 1.00 97.69 101 TRP A O 1
ATOM 788 N N . MET A 1 102 ? 6.312 -9.243 3.142 1.00 97.69 102 MET A N 1
ATOM 789 C CA . MET A 1 102 ? 7.046 -8.124 3.750 1.00 97.69 102 MET A CA 1
ATOM 790 C C . MET A 1 102 ? 6.165 -7.268 4.662 1.00 97.69 102 MET A C 1
ATOM 792 O O . MET A 1 102 ? 6.658 -6.717 5.643 1.00 97.69 102 MET A O 1
ATOM 796 N N . PHE A 1 103 ? 4.871 -7.151 4.360 1.00 97.69 103 PHE A N 1
ATOM 797 C CA . PHE A 1 103 ? 3.909 -6.510 5.248 1.00 97.69 103 PHE A CA 1
ATOM 798 C C . PHE A 1 103 ? 3.826 -7.253 6.586 1.00 97.69 103 PHE A C 1
ATOM 800 O O . PHE A 1 103 ? 3.829 -6.606 7.634 1.00 97.69 103 PHE A O 1
ATOM 807 N N . ASP A 1 104 ? 3.808 -8.586 6.572 1.00 95.44 104 ASP A N 1
ATOM 808 C CA . ASP A 1 104 ? 3.721 -9.398 7.786 1.00 95.44 104 ASP A CA 1
ATOM 809 C C . ASP A 1 104 ? 5.017 -9.405 8.600 1.00 95.44 104 ASP A C 1
ATOM 811 O O . ASP A 1 104 ? 4.953 -9.264 9.822 1.00 95.44 104 ASP A O 1
ATOM 815 N N . GLU A 1 105 ? 6.164 -9.588 7.941 1.00 94.56 105 GLU A N 1
ATOM 816 C CA . GLU A 1 105 ? 7.471 -9.784 8.589 1.00 94.56 105 GLU A CA 1
ATOM 817 C C . GLU A 1 105 ? 8.268 -8.496 8.815 1.00 94.56 105 GLU A C 1
ATOM 819 O O . GLU A 1 105 ? 9.260 -8.503 9.549 1.00 94.56 105 GLU A O 1
ATOM 824 N N . GLY A 1 106 ? 7.872 -7.400 8.169 1.00 93.50 106 GLY A N 1
ATOM 825 C CA . GLY A 1 106 ? 8.480 -6.093 8.365 1.00 93.50 106 GLY A CA 1
ATOM 826 C C . GLY A 1 106 ? 8.135 -5.484 9.723 1.00 93.50 106 GLY A C 1
ATOM 827 O O . GLY A 1 106 ? 7.101 -5.779 10.325 1.00 93.50 106 GLY A O 1
ATOM 828 N N . ASP A 1 107 ? 9.000 -4.584 10.185 1.00 92.31 107 ASP A N 1
ATOM 829 C CA . ASP A 1 107 ? 8.737 -3.766 11.367 1.00 92.31 107 ASP A CA 1
ATOM 830 C C . ASP A 1 107 ? 7.478 -2.909 11.151 1.00 92.31 107 ASP A C 1
ATOM 832 O O . ASP A 1 107 ? 7.416 -2.127 10.200 1.00 92.31 107 ASP A O 1
ATOM 836 N N . ALA A 1 108 ? 6.469 -3.074 12.011 1.00 90.19 108 ALA A N 1
ATOM 837 C CA . ALA A 1 108 ? 5.113 -2.573 11.783 1.00 90.19 108 ALA A CA 1
ATOM 838 C C . ALA A 1 108 ? 5.057 -1.048 11.612 1.00 90.19 108 ALA A C 1
ATOM 840 O O . ALA A 1 108 ? 4.321 -0.572 10.755 1.00 90.19 108 ALA A O 1
ATOM 841 N N . GLY A 1 109 ? 5.863 -0.295 12.367 1.00 88.44 109 GLY A N 1
ATOM 842 C CA . GLY A 1 109 ? 5.992 1.163 12.232 1.00 88.44 109 GLY A CA 1
ATOM 843 C C . GLY A 1 109 ? 7.089 1.607 11.259 1.00 88.44 109 GLY A C 1
ATOM 844 O O . GLY A 1 109 ? 7.279 2.805 11.035 1.00 88.44 109 GLY A O 1
ATOM 845 N N . GLY A 1 110 ? 7.825 0.652 10.688 1.00 93.06 110 GLY A N 1
ATOM 846 C CA . GLY A 1 110 ? 8.991 0.894 9.859 1.00 93.06 110 GLY A CA 1
ATOM 847 C C . GLY A 1 110 ? 8.639 1.443 8.477 1.00 93.06 110 GLY A C 1
ATOM 848 O O . GLY A 1 110 ? 7.645 1.070 7.852 1.00 93.06 110 GLY A O 1
ATOM 849 N N . SER A 1 111 ? 9.527 2.287 7.942 1.00 95.38 111 SER A N 1
ATOM 850 C CA . SER A 1 111 ? 9.345 2.924 6.627 1.00 95.38 111 SER A CA 1
ATOM 851 C C . SER A 1 111 ? 9.079 1.914 5.500 1.00 95.38 111 SER A C 1
ATOM 853 O O . SER A 1 111 ? 8.289 2.194 4.601 1.00 95.38 111 SER A O 1
ATOM 855 N N . LEU A 1 112 ? 9.680 0.718 5.560 1.00 96.75 112 LEU A N 1
ATOM 856 C CA . LEU A 1 112 ? 9.435 -0.337 4.575 1.00 96.75 112 LEU A CA 1
ATOM 857 C C . LEU A 1 112 ? 7.956 -0.735 4.516 1.00 96.75 112 LEU A C 1
ATOM 859 O O . LEU A 1 112 ? 7.385 -0.736 3.429 1.00 96.75 112 LEU A O 1
ATOM 863 N N . VAL A 1 113 ? 7.322 -1.022 5.657 1.00 97.56 113 VAL A N 1
ATOM 864 C CA . VAL A 1 113 ? 5.909 -1.435 5.708 1.00 97.56 113 VAL A CA 1
ATOM 865 C C . VAL A 1 113 ? 5.002 -0.328 5.168 1.00 97.56 113 VAL A C 1
ATOM 867 O O . VAL A 1 113 ? 4.086 -0.608 4.396 1.00 97.56 113 VAL A O 1
ATOM 870 N N . CYS A 1 114 ? 5.311 0.941 5.451 1.00 98.38 114 CYS A N 1
ATOM 871 C CA . CYS A 1 114 ? 4.610 2.080 4.850 1.00 98.38 114 CYS A CA 1
ATOM 872 C C . CYS A 1 114 ? 4.684 2.066 3.314 1.00 98.38 114 CYS A C 1
ATOM 874 O O . CYS A 1 114 ? 3.684 2.311 2.635 1.00 98.38 114 CYS A O 1
ATOM 876 N N . LYS A 1 115 ? 5.855 1.754 2.741 1.00 98.50 115 LYS A N 1
ATOM 877 C CA . LYS A 1 115 ? 6.025 1.676 1.280 1.00 98.50 115 LYS A CA 1
ATOM 878 C C . LYS A 1 115 ? 5.414 0.418 0.674 1.00 98.50 115 LYS A C 1
ATOM 880 O O . LYS A 1 115 ? 4.929 0.478 -0.452 1.00 98.50 115 LYS A O 1
ATOM 885 N N . VAL A 1 116 ? 5.378 -0.685 1.415 1.00 98.75 116 VAL A N 1
ATOM 886 C CA . VAL A 1 116 ? 4.638 -1.892 1.030 1.00 98.75 116 VAL A CA 1
ATOM 887 C C . VAL A 1 116 ? 3.143 -1.585 0.932 1.00 98.75 116 VAL A C 1
ATOM 889 O O . VAL A 1 116 ? 2.536 -1.884 -0.093 1.00 98.75 116 VAL A O 1
ATOM 892 N N . MET A 1 117 ? 2.556 -0.914 1.930 1.00 98.75 117 MET A N 1
ATOM 893 C CA . MET A 1 117 ? 1.145 -0.500 1.887 1.00 98.75 117 MET A CA 1
ATOM 894 C C . MET A 1 117 ? 0.858 0.438 0.711 1.00 98.75 117 MET A C 1
ATOM 896 O O . MET A 1 117 ? -0.140 0.266 0.010 1.00 98.75 117 MET A O 1
ATOM 900 N N . PHE A 1 118 ? 1.764 1.384 0.441 1.00 98.75 118 PHE A N 1
ATOM 901 C CA . PHE A 1 118 ? 1.684 2.226 -0.750 1.00 98.75 118 PHE A CA 1
ATOM 902 C C . PHE A 1 118 ? 1.651 1.391 -2.039 1.00 98.75 118 PHE A C 1
ATOM 904 O O . PHE A 1 118 ? 0.762 1.600 -2.862 1.00 98.75 118 PHE A O 1
ATOM 911 N N . ALA A 1 119 ? 2.573 0.439 -2.212 1.00 98.81 119 ALA A N 1
ATOM 912 C CA . ALA A 1 119 ? 2.631 -0.415 -3.398 1.00 98.81 119 ALA A CA 1
ATOM 913 C C . ALA A 1 119 ? 1.363 -1.269 -3.557 1.00 98.81 119 ALA A C 1
ATOM 915 O O . ALA A 1 119 ? 0.760 -1.270 -4.630 1.00 98.81 119 ALA A O 1
ATOM 916 N N . LEU A 1 120 ? 0.911 -1.922 -2.480 1.00 98.88 120 LEU A N 1
ATOM 917 C CA . LEU A 1 120 ? -0.313 -2.730 -2.463 1.00 98.88 120 LEU A CA 1
ATOM 918 C C . LEU A 1 120 ? -1.543 -1.910 -2.866 1.00 98.88 120 LEU A C 1
ATOM 920 O O . LEU A 1 120 ? -2.331 -2.367 -3.691 1.00 98.88 120 LEU A O 1
ATOM 924 N N . LYS A 1 121 ? -1.668 -0.675 -2.361 1.00 98.75 121 LYS A N 1
ATOM 925 C CA . LYS A 1 121 ? -2.757 0.242 -2.731 1.00 98.75 121 LYS A CA 1
ATOM 926 C C . LYS A 1 121 ? -2.781 0.525 -4.232 1.00 98.75 121 LYS A C 1
ATOM 928 O O . LYS A 1 121 ? -3.850 0.582 -4.831 1.00 98.75 121 LYS A O 1
ATOM 933 N N . GLN A 1 122 ? -1.613 0.751 -4.836 1.00 98.62 122 GLN A N 1
ATOM 934 C CA . GLN A 1 122 ? -1.535 1.019 -6.273 1.00 98.62 122 GLN A CA 1
ATOM 935 C C . GLN A 1 122 ? -1.839 -0.242 -7.086 1.00 98.62 122 GLN A C 1
ATOM 937 O O . GLN A 1 122 ? -2.532 -0.153 -8.090 1.00 98.62 122 GLN A O 1
ATOM 942 N N . LEU A 1 123 ? -1.386 -1.415 -6.636 1.00 98.56 123 LEU A N 1
ATOM 943 C CA . LEU A 1 123 ? -1.617 -2.693 -7.315 1.00 98.56 123 LEU A CA 1
ATOM 944 C C . LEU A 1 123 ? -3.086 -3.132 -7.300 1.00 98.56 123 LEU A C 1
ATOM 946 O O . LEU A 1 123 ? -3.569 -3.648 -8.303 1.00 98.56 123 LEU A O 1
ATOM 950 N N . CYS A 1 124 ? -3.825 -2.900 -6.213 1.00 98.38 124 CYS A N 1
ATOM 951 C CA . CYS A 1 124 ? -5.254 -3.232 -6.160 1.00 98.38 124 CYS A CA 1
ATOM 952 C C . CYS A 1 124 ? -6.171 -2.152 -6.755 1.00 98.38 124 CYS A C 1
ATOM 954 O O . CYS A 1 124 ? -7.395 -2.321 -6.778 1.00 98.38 124 CYS A O 1
ATOM 956 N N . LYS A 1 125 ? -5.602 -1.045 -7.250 1.00 97.38 125 LYS A N 1
ATOM 957 C CA . LYS A 1 125 ? -6.372 0.033 -7.868 1.00 97.38 125 LYS A CA 1
ATOM 958 C C . LYS A 1 125 ? -7.160 -0.513 -9.067 1.00 97.38 125 LYS A C 1
ATOM 960 O O . LYS A 1 125 ? -6.591 -1.108 -9.982 1.00 97.38 125 LYS A O 1
ATOM 965 N N . ASP A 1 126 ? -8.473 -0.297 -9.029 1.00 96.00 126 ASP A N 1
ATOM 966 C CA . ASP A 1 126 ? -9.446 -0.689 -10.060 1.00 96.00 126 ASP A CA 1
ATOM 967 C C . ASP A 1 126 ? -9.584 -2.210 -10.304 1.00 96.00 126 ASP A C 1
ATOM 969 O O . ASP A 1 126 ? -10.180 -2.622 -11.295 1.00 96.00 126 ASP A O 1
ATOM 973 N N . ARG A 1 127 ? -9.087 -3.065 -9.394 1.00 96.50 127 ARG A N 1
ATOM 974 C CA . ARG A 1 127 ? -9.197 -4.533 -9.502 1.00 96.50 127 ARG A CA 1
ATOM 975 C C . ARG A 1 127 ? -9.814 -5.178 -8.268 1.00 96.50 127 ARG A C 1
ATOM 977 O O . ARG A 1 127 ? -9.162 -5.317 -7.235 1.00 96.50 127 ARG A O 1
ATOM 984 N N . ASN A 1 128 ? -11.072 -5.596 -8.386 1.00 97.62 128 ASN A N 1
ATOM 985 C CA . ASN A 1 128 ? -11.835 -6.176 -7.277 1.00 97.62 128 ASN A CA 1
ATOM 986 C C . ASN A 1 128 ? -11.250 -7.501 -6.773 1.00 97.62 128 ASN A C 1
ATOM 988 O O . ASN A 1 128 ? -11.164 -7.687 -5.564 1.00 97.62 128 ASN A O 1
ATOM 992 N N . ASP A 1 129 ? -10.755 -8.356 -7.668 1.00 97.38 129 ASP A N 1
ATOM 993 C CA . ASP A 1 129 ? -10.077 -9.607 -7.311 1.00 97.38 129 ASP A CA 1
ATOM 994 C C . ASP A 1 129 ? -8.839 -9.353 -6.433 1.00 97.38 129 ASP A C 1
ATOM 996 O O . ASP A 1 129 ? -8.642 -9.998 -5.403 1.00 97.38 129 ASP A O 1
ATOM 1000 N N . GLN A 1 130 ? -8.044 -8.336 -6.779 1.00 98.06 130 GLN A N 1
ATOM 1001 C CA . GLN A 1 130 ? -6.871 -7.947 -6.000 1.00 98.06 130 GLN A CA 1
ATOM 1002 C C . GLN A 1 130 ? -7.254 -7.267 -4.687 1.00 98.06 130 GLN A C 1
ATOM 1004 O O . GLN A 1 130 ? -6.618 -7.523 -3.667 1.00 98.06 130 GLN A O 1
ATOM 1009 N N . LYS A 1 131 ? -8.298 -6.426 -4.675 1.00 98.44 131 LYS A N 1
ATOM 1010 C CA . LYS A 1 131 ? -8.830 -5.844 -3.431 1.00 98.44 131 LYS A CA 1
ATOM 1011 C C . LYS A 1 131 ? -9.302 -6.933 -2.478 1.00 98.44 131 LYS A C 1
ATOM 1013 O O . LYS A 1 131 ? -9.013 -6.836 -1.291 1.00 98.44 131 LYS A O 1
ATOM 1018 N N . GLN A 1 132 ? -9.994 -7.955 -2.975 1.00 97.88 132 GLN A N 1
ATOM 1019 C CA . GLN A 1 132 ? -10.433 -9.091 -2.173 1.00 97.88 132 GLN A CA 1
ATOM 1020 C C . GLN A 1 132 ? -9.232 -9.878 -1.638 1.00 97.88 132 GLN A C 1
ATOM 1022 O O . GLN A 1 132 ? -9.142 -10.094 -0.434 1.00 97.88 132 GLN A O 1
ATOM 1027 N N . PHE A 1 133 ? -8.282 -10.254 -2.499 1.00 98.12 133 PHE A N 1
ATOM 1028 C CA . PHE A 1 133 ? -7.105 -11.030 -2.099 1.00 98.12 133 PHE A CA 1
ATOM 1029 C C . PHE A 1 133 ? -6.232 -10.292 -1.072 1.00 98.12 133 PHE A C 1
ATOM 1031 O O . PHE A 1 133 ? -5.899 -10.837 -0.020 1.00 98.12 133 PHE A O 1
ATOM 1038 N N . ILE A 1 134 ? -5.902 -9.025 -1.340 1.00 98.50 134 ILE A N 1
ATOM 1039 C CA . ILE A 1 134 ? -5.095 -8.197 -0.435 1.00 98.50 134 ILE A CA 1
ATOM 1040 C C . ILE A 1 134 ? -5.877 -7.871 0.836 1.00 98.50 134 ILE A C 1
ATOM 1042 O O . ILE A 1 134 ? -5.310 -7.933 1.922 1.00 98.50 134 ILE A O 1
ATOM 1046 N N . GLY A 1 135 ? -7.163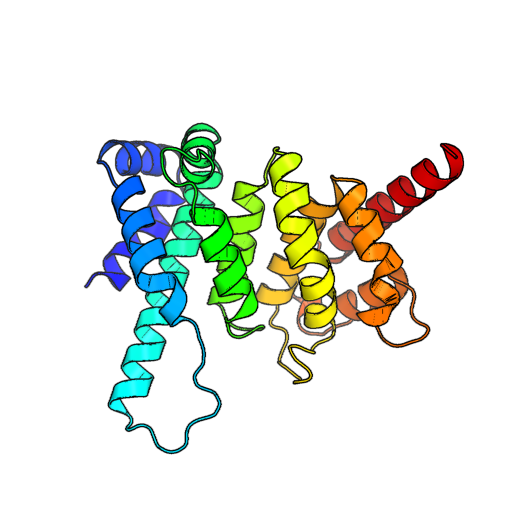 -7.534 0.732 1.00 97.81 135 GLY A N 1
ATOM 1047 C CA . GLY A 1 135 ? -7.983 -7.151 1.879 1.00 97.81 135 GLY A CA 1
ATOM 1048 C C . GLY A 1 135 ? -8.265 -8.304 2.835 1.00 97.81 135 GLY A C 1
ATOM 1049 O O . GLY A 1 135 ? -8.183 -8.105 4.047 1.00 97.81 135 GLY A O 1
ATOM 1050 N N . ALA A 1 136 ? -8.469 -9.517 2.316 1.00 96.88 136 ALA A N 1
ATOM 1051 C CA . ALA A 1 136 ? -8.586 -10.725 3.129 1.00 96.88 136 ALA A CA 1
ATOM 1052 C C . ALA A 1 136 ? -7.342 -10.977 3.994 1.00 96.88 136 ALA A C 1
ATOM 1054 O O . ALA A 1 136 ? -7.449 -11.500 5.101 1.00 96.88 136 ALA A O 1
ATOM 1055 N N . HIS A 1 137 ? -6.162 -10.569 3.517 1.00 97.44 137 HIS A N 1
ATOM 1056 C CA . HIS A 1 137 ? -4.911 -10.707 4.258 1.00 97.44 137 HIS A CA 1
ATOM 1057 C C . HIS A 1 137 ? -4.603 -9.496 5.151 1.00 97.44 137 HIS A C 1
ATOM 1059 O O . HIS A 1 137 ? -4.203 -9.648 6.305 1.00 97.44 137 HIS A O 1
ATOM 1065 N N . ALA A 1 138 ? -4.738 -8.281 4.626 1.00 97.19 138 ALA A N 1
ATOM 1066 C CA . ALA A 1 138 ? -4.175 -7.084 5.238 1.00 97.19 138 ALA A CA 1
ATOM 1067 C C . ALA A 1 138 ? -5.156 -6.332 6.147 1.00 97.19 138 ALA A C 1
ATOM 1069 O O . ALA A 1 138 ? -4.706 -5.763 7.136 1.00 97.19 138 ALA A O 1
ATOM 1070 N N . SER A 1 139 ? -6.466 -6.327 5.868 1.00 95.69 139 SER A N 1
ATOM 1071 C CA . SER A 1 139 ? -7.414 -5.423 6.545 1.00 95.69 139 SER A CA 1
ATOM 1072 C C . SER A 1 139 ? -7.408 -5.582 8.067 1.00 95.69 139 SER A C 1
ATOM 1074 O O . SER A 1 139 ? -7.134 -4.614 8.772 1.00 95.69 139 SER A O 1
ATOM 1076 N N . GLY A 1 140 ? -7.615 -6.801 8.582 1.00 91.88 140 GLY A N 1
ATOM 1077 C CA . GLY A 1 140 ? -7.619 -7.056 10.031 1.00 91.88 140 GLY A CA 1
ATOM 1078 C C . GLY A 1 140 ? -6.292 -6.694 10.707 1.00 91.88 140 GLY A C 1
ATOM 1079 O O . GLY A 1 140 ? -6.272 -6.066 11.760 1.00 91.88 140 GLY A O 1
ATOM 1080 N N . ARG A 1 141 ? -5.168 -6.986 10.044 1.00 93.44 141 ARG A N 1
ATOM 1081 C CA . ARG A 1 141 ? -3.820 -6.656 10.536 1.00 93.44 141 ARG A CA 1
ATOM 1082 C C . ARG A 1 141 ? -3.539 -5.156 10.539 1.00 93.44 141 ARG A C 1
ATOM 1084 O O . ARG A 1 141 ? -2.849 -4.672 11.429 1.00 93.44 141 ARG A O 1
ATOM 1091 N N . ILE A 1 142 ? -4.031 -4.410 9.547 1.00 95.31 142 ILE A N 1
ATOM 1092 C CA . ILE A 1 142 ? -3.905 -2.947 9.536 1.00 95.31 142 ILE A CA 1
ATOM 1093 C C . ILE A 1 142 ? -4.668 -2.368 10.726 1.00 95.31 142 ILE A C 1
ATOM 1095 O O . ILE A 1 142 ? -4.124 -1.512 11.417 1.00 95.31 142 ILE A O 1
ATOM 1099 N N . ILE A 1 143 ? -5.882 -2.858 10.989 1.00 92.19 143 ILE A N 1
ATOM 1100 C CA . ILE A 1 143 ? -6.672 -2.438 12.150 1.00 92.19 143 ILE A CA 1
ATOM 1101 C C . ILE A 1 143 ? -5.941 -2.771 13.454 1.00 92.19 143 ILE A C 1
ATOM 1103 O O . ILE A 1 143 ? -5.700 -1.868 14.242 1.00 92.19 143 ILE A O 1
ATOM 1107 N N . GLU A 1 144 ? -5.466 -4.003 13.650 1.00 89.88 144 GLU A N 1
ATOM 1108 C CA . GLU A 1 144 ? -4.668 -4.364 14.836 1.00 89.88 144 GLU A CA 1
ATOM 1109 C C . GLU A 1 144 ? -3.477 -3.400 15.042 1.00 89.88 144 GLU A C 1
ATOM 1111 O O . GLU A 1 144 ? -3.274 -2.848 16.129 1.00 89.88 144 GLU A O 1
ATOM 1116 N N . ARG A 1 145 ? -2.730 -3.120 13.964 1.00 93.50 145 ARG A N 1
ATOM 1117 C CA . ARG A 1 145 ? -1.538 -2.259 13.989 1.00 93.50 145 ARG A CA 1
ATOM 1118 C C . ARG A 1 145 ? -1.845 -0.785 14.205 1.00 93.50 145 ARG A C 1
ATOM 1120 O O . ARG A 1 145 ? -1.090 -0.106 14.901 1.00 93.50 145 ARG A O 1
ATOM 1127 N N . LEU A 1 146 ? -2.958 -0.277 13.682 1.00 93.56 146 LEU A N 1
ATOM 1128 C CA . LEU A 1 146 ? -3.442 1.061 14.025 1.00 93.56 146 LEU A CA 1
ATOM 1129 C C . LEU A 1 146 ? -3.709 1.184 15.532 1.00 93.56 146 LEU A C 1
ATOM 1131 O O . LEU A 1 146 ? -3.579 2.276 16.079 1.00 93.56 146 LEU A O 1
ATOM 1135 N N . GLY A 1 147 ? -3.939 0.067 16.231 1.00 90.12 147 GLY A N 1
ATOM 1136 C CA . GLY A 1 147 ? -4.173 0.015 17.676 1.00 90.12 147 GLY A CA 1
ATOM 1137 C C . GLY A 1 147 ? -2.887 0.139 18.479 1.00 90.12 147 GLY A C 1
ATOM 1138 O O . GLY A 1 147 ? -2.923 0.186 19.703 1.00 90.12 147 GLY A O 1
ATOM 1139 N N . GLY A 1 148 ? -1.746 0.205 17.790 1.00 88.25 148 GLY A N 1
ATOM 1140 C CA . GLY A 1 148 ? -0.422 0.252 18.389 1.00 88.25 148 GLY A CA 1
ATOM 1141 C C . GLY A 1 148 ? 0.109 -1.123 18.769 1.00 88.25 148 GLY A C 1
ATOM 1142 O O . GLY A 1 148 ? 1.142 -1.179 19.422 1.00 88.25 148 GLY A O 1
ATOM 1143 N N . LYS A 1 149 ? -0.553 -2.220 18.369 1.00 86.19 149 LYS A N 1
ATOM 1144 C CA . LYS A 1 149 ? -0.125 -3.596 18.654 1.00 86.19 149 LYS A CA 1
ATOM 1145 C C . LYS A 1 149 ? 0.232 -4.332 17.365 1.00 86.19 149 LYS A C 1
ATOM 1147 O O . LYS A 1 149 ? -0.445 -4.214 16.354 1.00 86.19 149 LYS A O 1
ATOM 1152 N N . SER A 1 150 ? 1.308 -5.106 17.390 1.00 86.50 150 SER A N 1
ATOM 1153 C CA . SER A 1 150 ? 1.672 -6.021 16.308 1.00 86.50 150 SER A CA 1
ATOM 1154 C C . SER A 1 150 ? 2.269 -7.280 16.912 1.00 86.50 150 SER A C 1
ATOM 1156 O O . SER A 1 150 ? 3.278 -7.205 17.618 1.00 86.50 150 SER A O 1
ATOM 1158 N N . ARG A 1 151 ? 1.648 -8.442 16.669 1.00 84.12 151 ARG A N 1
ATOM 1159 C CA . ARG A 1 151 ? 2.092 -9.728 17.250 1.00 84.12 151 ARG A CA 1
ATOM 1160 C C . ARG A 1 151 ? 2.207 -9.651 18.784 1.00 84.12 151 ARG A C 1
ATOM 1162 O O . ARG A 1 151 ? 3.166 -10.151 19.372 1.00 84.12 151 ARG A O 1
ATOM 1169 N N . GLY A 1 152 ? 1.263 -8.951 19.418 1.00 81.81 152 GLY A N 1
ATOM 1170 C CA . GLY A 1 152 ? 1.221 -8.741 20.869 1.00 81.81 152 GLY A CA 1
ATOM 1171 C C . GLY A 1 152 ? 2.252 -7.755 21.433 1.00 81.81 152 GLY A C 1
ATOM 1172 O O . GLY A 1 152 ? 2.320 -7.600 22.648 1.00 81.81 152 GLY A O 1
ATOM 1173 N N . LYS A 1 153 ? 3.048 -7.084 20.590 1.00 84.94 153 LYS A N 1
ATOM 1174 C CA . LYS A 1 153 ? 4.018 -6.066 21.018 1.00 84.94 153 LYS A CA 1
ATOM 1175 C C . LYS A 1 153 ? 3.532 -4.671 20.667 1.00 84.94 153 LYS A C 1
ATOM 1177 O O . LYS A 1 153 ? 3.018 -4.457 19.570 1.00 84.94 153 LYS A O 1
ATOM 1182 N N . GLU A 1 154 ? 3.728 -3.736 21.586 1.00 90.00 154 GLU A N 1
ATOM 1183 C CA . GLU A 1 154 ? 3.470 -2.326 21.319 1.00 90.00 154 GLU A CA 1
ATOM 1184 C C . GLU A 1 154 ? 4.529 -1.737 20.383 1.00 90.00 154 GLU A C 1
ATOM 1186 O O . GLU A 1 154 ? 5.699 -2.125 20.432 1.00 90.00 154 GLU A O 1
ATOM 1191 N N . PHE A 1 155 ? 4.123 -0.803 19.525 1.00 92.25 155 PHE A N 1
ATOM 1192 C CA . PHE A 1 155 ? 5.042 -0.054 18.672 1.00 92.25 155 PHE A CA 1
ATOM 1193 C C . PHE A 1 155 ? 4.567 1.385 18.446 1.00 92.25 155 PHE A C 1
ATOM 1195 O O . PHE A 1 155 ? 3.381 1.708 18.565 1.00 92.25 155 PHE A O 1
ATOM 1202 N N . GLU A 1 156 ? 5.505 2.265 18.096 1.00 91.19 156 GLU A N 1
ATOM 1203 C CA . GLU A 1 156 ? 5.193 3.659 17.800 1.00 91.19 156 GLU A CA 1
ATOM 1204 C C . GLU A 1 156 ? 4.549 3.806 16.413 1.00 91.19 156 GLU A C 1
ATOM 1206 O O . GLU A 1 156 ? 5.104 3.414 15.383 1.00 91.19 156 GLU A O 1
ATOM 1211 N N . ARG A 1 157 ? 3.373 4.436 16.378 1.00 93.69 157 ARG A N 1
ATOM 1212 C CA . ARG A 1 157 ? 2.642 4.739 15.144 1.00 93.69 157 ARG A CA 1
ATOM 1213 C C . ARG A 1 157 ? 3.114 6.076 14.589 1.00 93.69 157 ARG A C 1
ATOM 1215 O O . ARG A 1 157 ? 2.723 7.133 15.077 1.00 93.69 157 ARG A O 1
ATOM 1222 N N . THR A 1 158 ? 3.942 6.036 13.552 1.00 96.19 158 THR A N 1
ATOM 1223 C CA . THR A 1 158 ? 4.366 7.252 12.846 1.00 96.19 158 THR A CA 1
ATOM 1224 C C . THR A 1 158 ? 3.208 7.856 12.042 1.00 96.19 158 THR A C 1
ATOM 1226 O O . THR A 1 158 ? 2.274 7.155 11.645 1.00 96.19 158 THR A O 1
ATOM 1229 N N . SER A 1 159 ? 3.270 9.158 11.746 1.00 97.12 159 SER A N 1
ATOM 1230 C CA . SER A 1 159 ? 2.271 9.812 10.883 1.00 97.12 159 SER A CA 1
ATOM 1231 C C . SER A 1 159 ? 2.229 9.186 9.485 1.00 97.12 159 SER A C 1
ATOM 1233 O O . SER A 1 159 ? 1.161 9.013 8.905 1.00 97.12 159 SER A O 1
ATOM 1235 N N . GLU A 1 160 ? 3.385 8.778 8.958 1.00 97.19 160 GLU A N 1
ATOM 1236 C CA . GLU A 1 160 ? 3.467 8.067 7.684 1.00 97.19 160 GLU A CA 1
ATOM 1237 C C . GLU A 1 160 ? 2.745 6.714 7.738 1.00 97.19 160 GLU A C 1
ATOM 1239 O O . GLU A 1 160 ? 2.003 6.386 6.809 1.00 97.19 160 GLU A O 1
ATOM 1244 N N . PHE A 1 161 ? 2.927 5.950 8.820 1.00 97.88 161 PHE A N 1
ATOM 1245 C CA . PHE A 1 161 ? 2.253 4.667 9.006 1.00 97.88 161 PHE A CA 1
ATOM 1246 C C . PHE A 1 161 ? 0.733 4.828 9.039 1.00 97.88 161 PHE A C 1
ATOM 1248 O O . PHE A 1 161 ? 0.028 4.136 8.299 1.00 97.88 161 PHE A O 1
ATOM 1255 N N . ILE A 1 162 ? 0.233 5.770 9.846 1.00 98.06 162 ILE A N 1
ATOM 1256 C CA . ILE A 1 162 ? -1.203 6.066 9.946 1.00 98.06 162 ILE A CA 1
ATOM 1257 C C . ILE A 1 162 ? -1.743 6.461 8.569 1.00 98.06 162 ILE A C 1
ATOM 1259 O O . ILE A 1 162 ? -2.721 5.887 8.096 1.00 98.06 162 ILE A O 1
ATOM 1263 N N . PHE A 1 163 ? -1.061 7.374 7.874 1.00 98.19 163 PHE A N 1
ATOM 1264 C CA . PHE A 1 163 ? -1.484 7.840 6.557 1.00 98.19 163 PHE A CA 1
ATOM 1265 C C . PHE A 1 163 ? -1.578 6.705 5.530 1.00 98.19 163 PHE A C 1
ATOM 1267 O O . PHE A 1 163 ? -2.603 6.558 4.866 1.00 98.19 163 PHE A O 1
ATOM 1274 N N . GLN A 1 164 ? -0.536 5.878 5.396 1.00 98.50 164 GLN A N 1
ATOM 1275 C CA . GLN A 1 164 ? -0.537 4.783 4.419 1.00 98.50 164 GLN A CA 1
ATOM 1276 C C . GLN A 1 164 ? -1.552 3.689 4.771 1.00 98.50 164 GLN A C 1
ATOM 1278 O O . GLN A 1 164 ? -2.185 3.146 3.865 1.00 98.50 164 GLN A O 1
ATOM 1283 N N . SER A 1 165 ? -1.759 3.421 6.063 1.00 98.31 165 SER A N 1
ATOM 1284 C CA . SER A 1 165 ? -2.784 2.491 6.550 1.00 98.31 165 SER A CA 1
ATOM 1285 C C . SER A 1 165 ? -4.186 2.940 6.140 1.00 98.31 165 SER A C 1
ATOM 1287 O O . SER A 1 165 ? -4.923 2.170 5.526 1.00 98.31 165 SER A O 1
ATOM 1289 N N . ILE A 1 166 ? -4.530 4.207 6.401 1.00 98.25 166 ILE A N 1
ATOM 1290 C CA . ILE A 1 166 ? -5.835 4.773 6.035 1.00 98.25 166 ILE A CA 1
ATOM 1291 C C . ILE A 1 166 ? -6.021 4.804 4.517 1.00 98.25 166 ILE A C 1
ATOM 1293 O O . ILE A 1 166 ? -7.084 4.434 4.030 1.00 98.25 166 ILE A O 1
ATOM 1297 N N . LEU A 1 167 ? -4.993 5.164 3.741 1.00 98.44 167 LEU A N 1
ATOM 1298 C CA . LEU A 1 167 ? -5.089 5.152 2.278 1.00 98.44 167 LEU A CA 1
ATOM 1299 C C . LEU A 1 167 ? -5.311 3.751 1.694 1.00 98.44 167 LEU A C 1
ATOM 1301 O O . LEU A 1 167 ? -6.033 3.614 0.704 1.00 98.44 167 LEU A O 1
ATOM 1305 N N . LEU A 1 168 ? -4.668 2.725 2.257 1.00 98.62 168 LEU A N 1
ATOM 1306 C CA . LEU A 1 168 ? -4.875 1.349 1.819 1.00 98.62 168 LEU A CA 1
ATOM 1307 C C . LEU A 1 168 ? -6.267 0.857 2.233 1.00 98.62 168 LEU A C 1
ATOM 1309 O O . LEU A 1 168 ? -6.991 0.352 1.380 1.00 98.62 168 LEU A O 1
ATOM 1313 N N . LEU A 1 169 ? -6.687 1.077 3.483 1.00 98.06 169 LEU A N 1
ATOM 1314 C CA . LEU A 1 169 ? -8.039 0.730 3.939 1.00 98.06 169 LEU A CA 1
ATOM 1315 C C . LEU A 1 169 ? -9.117 1.400 3.086 1.00 98.06 169 LEU A C 1
ATOM 1317 O O . LEU A 1 169 ? -10.016 0.710 2.621 1.00 98.06 169 LEU A O 1
ATOM 1321 N N . GLN A 1 170 ? -8.982 2.696 2.792 1.00 98.12 170 GLN A N 1
ATOM 1322 C CA . GLN A 1 170 ? -9.894 3.445 1.922 1.00 98.12 170 GLN A CA 1
ATOM 1323 C C . GLN A 1 170 ? -10.051 2.793 0.540 1.00 98.12 170 GLN A C 1
ATOM 1325 O O . GLN A 1 170 ? -11.148 2.770 -0.009 1.00 98.12 170 GLN A O 1
ATOM 1330 N N . MET A 1 171 ? -8.976 2.230 -0.019 1.00 98.44 171 MET A N 1
ATOM 1331 C CA . MET A 1 171 ? -9.045 1.477 -1.274 1.00 98.44 171 MET A CA 1
ATOM 1332 C C . MET A 1 171 ? -9.733 0.117 -1.084 1.00 98.44 171 MET A C 1
ATOM 1334 O O . MET A 1 171 ? -10.563 -0.278 -1.904 1.00 98.44 171 MET A O 1
ATOM 1338 N N . LEU A 1 172 ? -9.403 -0.605 -0.011 1.00 98.31 172 LEU A N 1
ATOM 1339 C CA . LEU A 1 172 ? -9.888 -1.964 0.242 1.00 98.31 172 LEU A CA 1
ATOM 1340 C C . LEU A 1 172 ? -11.382 -2.020 0.580 1.00 98.31 172 LEU A C 1
ATOM 1342 O O . LEU A 1 172 ? -12.046 -2.953 0.129 1.00 98.31 172 LEU A O 1
ATOM 1346 N N . VAL A 1 173 ? -11.920 -1.027 1.297 1.00 97.44 173 VAL A N 1
ATOM 1347 C CA . VAL A 1 173 ? -13.354 -0.954 1.653 1.00 97.44 173 VAL A CA 1
ATOM 1348 C C . VAL A 1 173 ? -14.268 -0.677 0.463 1.00 97.44 173 VAL A C 1
ATOM 1350 O O . VAL A 1 173 ? -15.479 -0.803 0.570 1.00 97.44 173 VAL A O 1
ATOM 1353 N N . THR A 1 174 ? -13.720 -0.373 -0.714 1.00 97.31 174 THR A N 1
ATOM 1354 C CA . THR A 1 174 ? -14.533 -0.324 -1.942 1.00 97.31 174 THR A CA 1
ATOM 1355 C C . THR A 1 174 ? -14.996 -1.713 -2.410 1.00 97.31 174 THR A C 1
ATOM 1357 O O . THR A 1 174 ? -15.747 -1.809 -3.376 1.00 97.31 174 THR A O 1
ATOM 1360 N N . HIS A 1 175 ? -14.557 -2.787 -1.744 1.00 97.44 175 HIS A N 1
ATOM 1361 C CA . HIS A 1 175 ? -15.022 -4.155 -1.954 1.00 97.44 175 HIS A CA 1
ATOM 1362 C C . HIS A 1 175 ? -15.789 -4.653 -0.718 1.00 97.44 175 HIS A C 1
ATOM 1364 O O . HIS A 1 175 ? -15.220 -4.733 0.371 1.00 97.44 175 HIS A O 1
ATOM 1370 N N . SER A 1 176 ? -17.055 -5.044 -0.884 1.00 95.69 176 SER A N 1
ATOM 1371 C CA . SER A 1 176 ? -17.980 -5.356 0.223 1.00 95.69 176 SER A CA 1
ATOM 1372 C C . SER A 1 176 ? -17.476 -6.445 1.178 1.00 95.69 176 SER A C 1
ATOM 1374 O O . SER A 1 176 ? -17.576 -6.289 2.393 1.00 95.69 176 SER A O 1
ATOM 1376 N N . THR A 1 177 ? -16.852 -7.510 0.663 1.00 95.00 177 THR A N 1
ATOM 1377 C CA . THR A 1 177 ? -16.270 -8.577 1.503 1.00 95.00 177 THR A CA 1
ATOM 1378 C C . THR A 1 177 ? -15.236 -8.040 2.495 1.00 95.00 177 THR A C 1
ATOM 1380 O O . THR A 1 177 ? -15.158 -8.510 3.625 1.00 95.00 177 THR A O 1
ATOM 1383 N N . ASN A 1 178 ? -14.460 -7.020 2.116 1.00 95.94 178 ASN A N 1
ATOM 1384 C CA . ASN A 1 178 ? -13.482 -6.425 3.024 1.00 95.94 178 ASN A CA 1
ATOM 1385 C C . ASN A 1 178 ? -14.158 -5.594 4.118 1.00 95.94 178 ASN A C 1
ATOM 1387 O O . ASN A 1 178 ? -13.671 -5.590 5.245 1.00 95.94 178 ASN A O 1
ATOM 1391 N N . CYS A 1 179 ? -15.283 -4.935 3.816 1.00 94.81 179 CYS A N 1
ATOM 1392 C CA . CYS A 1 179 ? -16.089 -4.242 4.824 1.00 94.81 179 CYS A CA 1
ATOM 1393 C C . CYS A 1 179 ? -16.587 -5.218 5.890 1.00 94.81 179 CYS A C 1
ATOM 1395 O O . CYS A 1 179 ? -16.470 -4.930 7.074 1.00 94.81 179 CYS A O 1
ATOM 1397 N N . GLN A 1 180 ? -17.061 -6.400 5.484 1.00 90.88 180 GLN A N 1
ATOM 1398 C CA . GLN A 1 180 ? -17.490 -7.443 6.420 1.00 90.88 180 GLN A CA 1
ATOM 1399 C C . GLN A 1 180 ? -16.336 -7.936 7.299 1.00 90.88 180 GLN A C 1
ATOM 1401 O O . GLN A 1 180 ? -16.526 -8.133 8.494 1.00 90.88 180 GLN A O 1
ATOM 1406 N N . ILE A 1 181 ? -15.142 -8.132 6.728 1.00 90.31 181 ILE A N 1
ATOM 1407 C CA . ILE A 1 181 ? -13.950 -8.538 7.492 1.00 90.31 181 ILE A CA 1
ATOM 1408 C C . ILE A 1 181 ? -13.589 -7.477 8.530 1.00 90.31 181 ILE A C 1
ATOM 1410 O O . ILE A 1 181 ? -13.273 -7.819 9.667 1.00 90.31 181 ILE A O 1
ATOM 1414 N N . ILE A 1 182 ? -13.648 -6.202 8.145 1.00 90.31 182 ILE A N 1
ATOM 1415 C CA . ILE A 1 182 ? -13.375 -5.087 9.048 1.00 90.31 182 ILE A CA 1
ATOM 1416 C C . ILE A 1 182 ? -14.429 -5.047 10.152 1.00 90.31 182 ILE A C 1
ATOM 1418 O O . ILE A 1 182 ? -14.050 -5.102 11.309 1.00 90.31 182 ILE A O 1
ATOM 1422 N N . GLU A 1 183 ? -15.722 -5.062 9.827 1.00 86.62 183 GLU A N 1
ATOM 1423 C CA . GLU A 1 183 ? -16.814 -4.978 10.808 1.00 86.62 183 GLU A CA 1
ATOM 1424 C C . GLU A 1 183 ? -16.847 -6.168 11.782 1.00 86.62 183 GLU A C 1
ATOM 1426 O O . GLU A 1 183 ? -17.082 -6.022 12.983 1.00 86.62 183 GLU A O 1
ATOM 1431 N N . ARG A 1 184 ? -16.577 -7.378 11.278 1.00 82.62 184 ARG A N 1
ATOM 1432 C CA . ARG A 1 184 ? -16.521 -8.601 12.094 1.00 82.62 184 ARG A CA 1
ATOM 1433 C C . ARG A 1 184 ? -15.224 -8.724 12.884 1.00 82.62 184 ARG A C 1
ATOM 1435 O O . ARG A 1 184 ? -15.144 -9.575 13.765 1.00 82.62 184 ARG A O 1
ATOM 1442 N N . GLY A 1 185 ? -14.242 -7.872 12.606 1.00 72.81 185 GLY A N 1
ATOM 1443 C CA . GLY A 1 185 ? -12.922 -7.827 13.218 1.00 72.81 185 GLY A CA 1
ATOM 1444 C C . GLY A 1 185 ? -12.895 -7.415 14.692 1.00 72.81 185 GLY A C 1
ATOM 1445 O O . GLY A 1 185 ? -11.927 -6.795 15.117 1.00 72.81 185 GLY A O 1
ATOM 1446 N N . LYS A 1 186 ? -13.916 -7.771 15.483 1.00 64.69 186 LYS A N 1
ATOM 1447 C CA . LYS A 1 186 ? -14.029 -7.464 16.919 1.00 64.69 186 LYS A CA 1
ATOM 1448 C C . LYS A 1 186 ? -12.852 -7.973 17.745 1.00 64.69 186 LYS A C 1
ATOM 1450 O O . LYS A 1 186 ? -12.596 -7.436 18.815 1.00 64.69 186 LYS A O 1
ATOM 1455 N N . ASP A 1 187 ? -12.132 -8.971 17.241 1.00 66.50 187 ASP A N 1
ATOM 1456 C CA . ASP A 1 187 ? -10.914 -9.485 17.868 1.00 66.50 187 ASP A CA 1
ATOM 1457 C C . ASP A 1 187 ? -9.702 -8.547 17.693 1.00 66.50 187 ASP A C 1
ATOM 1459 O O . ASP A 1 187 ? -8.708 -8.695 18.402 1.00 66.50 187 ASP A O 1
ATOM 1463 N N . TYR A 1 188 ? -9.767 -7.578 16.771 1.00 65.56 188 TYR A N 1
ATOM 1464 C CA . TYR A 1 188 ? -8.667 -6.657 16.457 1.00 65.56 188 TYR A CA 1
ATOM 1465 C C . TYR A 1 188 ? -8.723 -5.327 17.220 1.00 65.56 188 TYR A C 1
ATOM 1467 O O . TYR A 1 188 ? -7.716 -4.619 17.259 1.00 65.56 188 TYR A O 1
ATOM 1475 N N . TRP A 1 189 ? -9.858 -4.974 17.832 1.00 71.69 189 TRP A N 1
ATOM 1476 C CA . TRP A 1 189 ? -10.003 -3.774 18.665 1.00 71.69 189 TRP A CA 1
ATOM 1477 C C . TRP A 1 189 ? -10.409 -4.135 20.099 1.00 71.69 189 TRP A C 1
ATOM 1479 O O . TRP A 1 189 ? -10.916 -5.225 20.357 1.00 71.69 189 TRP A O 1
ATOM 1489 N N . ASP A 1 190 ? -10.149 -3.242 21.062 1.00 67.25 190 ASP A N 1
ATOM 1490 C CA . ASP A 1 190 ? -10.433 -3.515 22.478 1.00 67.25 190 ASP A CA 1
ATOM 1491 C C . ASP A 1 190 ? -11.895 -3.950 22.675 1.00 67.25 190 ASP A C 1
ATOM 1493 O O . ASP A 1 190 ? -12.824 -3.325 22.147 1.00 67.25 190 ASP A O 1
ATOM 1497 N N . LYS A 1 191 ? -12.097 -5.022 23.456 1.00 67.56 191 LYS A N 1
ATOM 1498 C CA . LYS A 1 191 ? -13.424 -5.590 23.736 1.00 67.56 191 LYS A CA 1
ATOM 1499 C C . LYS A 1 191 ? -14.389 -4.485 24.176 1.00 67.56 191 LYS A C 1
ATOM 1501 O O . LYS A 1 191 ? -14.194 -3.874 25.222 1.00 67.56 191 LYS A O 1
ATOM 1506 N N . GLY A 1 192 ? -15.439 -4.266 23.384 1.00 68.12 192 GLY A N 1
ATOM 1507 C CA . GLY A 1 192 ? -16.496 -3.290 23.670 1.00 68.12 192 GLY A CA 1
ATOM 1508 C C . GLY A 1 192 ? -16.457 -2.010 22.833 1.00 68.12 192 GLY A C 1
ATOM 1509 O O . GLY A 1 192 ? -17.394 -1.221 22.925 1.00 68.12 192 GLY A O 1
ATOM 1510 N N . LYS A 1 193 ? -15.438 -1.802 21.990 1.00 77.62 193 LYS A N 1
ATOM 1511 C CA . LYS A 1 193 ? -15.439 -0.698 21.017 1.00 77.62 193 LYS A CA 1
ATOM 1512 C C . LYS A 1 193 ? -16.158 -1.099 19.729 1.00 77.62 193 LYS A C 1
ATOM 1514 O O . LYS A 1 193 ? -16.162 -2.267 19.339 1.00 77.62 193 LYS A O 1
ATOM 1519 N N . THR A 1 194 ? -16.785 -0.128 19.077 1.00 83.62 194 THR A N 1
ATOM 1520 C CA . THR A 1 194 ? -17.227 -0.250 17.684 1.00 83.62 194 THR A CA 1
ATOM 1521 C C . THR A 1 194 ? -16.066 0.121 16.763 1.00 83.62 194 THR A C 1
ATOM 1523 O O . THR A 1 194 ? -15.146 0.836 17.176 1.00 83.62 194 THR A O 1
ATOM 1526 N N . PHE A 1 195 ? -16.112 -0.331 15.509 1.00 86.00 195 PHE A N 1
ATOM 1527 C CA . PHE A 1 195 ? -15.145 0.079 14.489 1.00 86.00 195 PHE A CA 1
ATOM 1528 C C . PHE A 1 195 ? -15.077 1.612 14.341 1.00 86.00 195 PHE A C 1
ATOM 1530 O O . PHE A 1 195 ? -14.001 2.186 14.177 1.00 86.00 195 PHE A O 1
ATOM 1537 N N . GLU A 1 196 ? -16.219 2.288 14.469 1.00 87.19 196 GLU A N 1
ATOM 1538 C CA . GLU A 1 196 ? -16.316 3.747 14.396 1.00 87.19 196 GLU A CA 1
ATOM 1539 C C . GLU A 1 196 ? -15.560 4.448 15.522 1.00 87.19 196 GLU A C 1
ATOM 1541 O O . GLU A 1 196 ? -14.664 5.242 15.231 1.00 87.19 196 GLU A O 1
ATOM 1546 N N . ASN A 1 197 ? -15.866 4.104 16.780 1.00 88.50 197 ASN A N 1
ATOM 1547 C CA . ASN A 1 197 ? -15.217 4.693 17.956 1.00 88.50 197 ASN A CA 1
ATOM 1548 C C . ASN A 1 197 ? -13.708 4.463 17.908 1.00 88.50 197 ASN A C 1
ATOM 1550 O O . ASN A 1 197 ? -12.911 5.327 18.265 1.00 88.50 197 ASN A O 1
ATOM 1554 N N . TYR A 1 198 ? -13.317 3.284 17.433 1.00 89.81 198 TYR A N 1
ATOM 1555 C CA . TYR A 1 198 ? -11.925 2.934 17.265 1.00 89.81 198 TYR A CA 1
ATOM 1556 C C . TYR A 1 198 ? -11.207 3.865 16.270 1.00 89.81 198 TYR A C 1
ATOM 1558 O O . TYR A 1 198 ? -10.107 4.333 16.555 1.00 89.81 198 TYR A O 1
ATOM 1566 N N . LEU A 1 199 ? -11.821 4.198 15.130 1.00 92.19 199 LEU A N 1
ATOM 1567 C CA . LEU A 1 199 ? -11.233 5.153 14.185 1.00 92.19 199 LEU A CA 1
ATOM 1568 C C . LEU A 1 199 ? -11.215 6.599 14.715 1.00 92.19 199 LEU A C 1
ATOM 1570 O O . LEU A 1 199 ? -10.290 7.338 14.379 1.00 92.19 199 LEU A O 1
ATOM 1574 N N . ASP A 1 200 ? -12.168 6.998 15.559 1.00 93.44 200 ASP A N 1
ATOM 1575 C CA . ASP A 1 200 ? -12.153 8.318 16.217 1.00 93.44 200 ASP A CA 1
ATOM 1576 C C . ASP A 1 200 ? -10.979 8.478 17.190 1.00 93.44 200 ASP A C 1
ATOM 1578 O O . ASP A 1 200 ? -10.335 9.532 17.258 1.00 93.44 200 ASP A O 1
ATOM 1582 N N . GLU A 1 201 ? -10.618 7.403 17.891 1.00 93.00 201 GLU A N 1
ATOM 1583 C CA . GLU A 1 201 ? -9.410 7.381 18.716 1.00 93.00 201 GLU A CA 1
ATOM 1584 C C . GLU A 1 201 ? -8.143 7.562 17.870 1.00 93.00 201 GLU A C 1
ATOM 1586 O O . GLU A 1 201 ? -7.220 8.258 18.295 1.00 93.00 201 GLU A O 1
ATOM 1591 N N . ILE A 1 202 ? -8.102 7.001 16.652 1.00 93.75 202 ILE A N 1
ATOM 1592 C CA . ILE A 1 202 ? -6.971 7.196 15.732 1.00 93.75 202 ILE A CA 1
ATOM 1593 C C . ILE A 1 202 ? -6.829 8.666 15.335 1.00 93.75 202 ILE A C 1
ATOM 1595 O O . ILE A 1 202 ? -5.708 9.172 15.350 1.00 93.75 202 ILE A O 1
ATOM 1599 N N . VAL A 1 203 ? -7.928 9.364 15.020 1.00 95.25 203 VAL A N 1
ATOM 1600 C CA . VAL A 1 203 ? -7.909 10.811 14.706 1.00 95.25 203 VAL A CA 1
ATOM 1601 C C . VAL A 1 203 ? -7.344 11.625 15.873 1.00 95.25 203 VAL A C 1
ATOM 1603 O O . VAL A 1 203 ? -6.613 12.594 15.667 1.00 95.25 203 VAL A O 1
ATOM 1606 N N . SER A 1 204 ? -7.623 11.188 17.101 1.00 95.38 204 SER A N 1
ATOM 1607 C CA . SER A 1 204 ? -7.191 11.857 18.330 1.00 95.38 204 SER A CA 1
ATOM 1608 C C . SER A 1 204 ? -5.697 11.677 18.649 1.00 95.38 204 SER A C 1
ATOM 1610 O O . SER A 1 204 ? -5.180 12.336 19.554 1.00 95.38 204 SER A O 1
ATOM 1612 N N . LEU A 1 205 ? -4.971 10.815 17.925 1.00 94.81 205 LEU A N 1
ATOM 1613 C CA . LEU A 1 205 ? -3.538 10.607 18.151 1.00 94.81 205 LEU A CA 1
ATOM 1614 C C . LEU A 1 205 ? -2.712 11.846 17.742 1.00 94.81 205 LEU A C 1
ATOM 1616 O O . LEU A 1 205 ? -2.914 12.392 16.654 1.00 94.81 205 LEU A O 1
ATOM 1620 N N . PRO A 1 206 ? -1.676 12.240 18.509 1.00 96.50 206 PRO A N 1
ATOM 1621 C CA . PRO A 1 206 ? -0.823 13.381 18.154 1.00 96.50 206 PRO A CA 1
ATOM 1622 C C . PRO A 1 206 ? -0.162 13.269 16.770 1.00 96.50 206 PRO A C 1
ATOM 1624 O O . PRO A 1 206 ? 0.072 14.262 16.083 1.00 96.50 206 PRO A O 1
ATOM 1627 N N . GLN A 1 207 ? 0.173 12.052 16.339 1.00 95.81 207 GLN A N 1
ATOM 1628 C CA . GLN A 1 207 ? 0.766 11.786 15.028 1.00 95.81 207 GLN A CA 1
ATOM 1629 C C . GLN A 1 207 ? -0.265 11.883 13.895 1.00 95.81 207 GLN A C 1
ATOM 1631 O O . GLN A 1 207 ? 0.104 12.243 12.777 1.00 95.81 207 GLN A O 1
ATOM 1636 N N . ALA A 1 208 ? -1.536 11.597 14.184 1.00 95.44 208 ALA A N 1
ATOM 1637 C CA . ALA A 1 208 ? -2.645 11.682 13.242 1.00 95.44 208 ALA A CA 1
ATOM 1638 C C . ALA A 1 208 ? -3.030 13.136 12.941 1.00 95.44 208 ALA A C 1
ATOM 1640 O O . ALA A 1 208 ? -3.240 13.485 11.782 1.00 95.44 208 ALA A O 1
ATOM 1641 N N . GLN A 1 209 ? -2.986 14.008 13.951 1.00 96.62 209 GLN A N 1
ATOM 1642 C CA . GLN A 1 209 ? -3.258 15.448 13.817 1.00 96.62 209 GLN A CA 1
ATOM 1643 C C . GLN A 1 209 ? -2.319 16.174 12.835 1.00 96.62 209 GLN A C 1
ATOM 1645 O O . GLN A 1 209 ? -2.618 17.271 12.376 1.00 96.62 209 GLN A O 1
ATOM 1650 N N . LYS A 1 210 ? -1.182 15.564 12.477 1.00 96.19 210 LYS A N 1
ATOM 1651 C CA . LYS A 1 210 ? -0.226 16.098 11.489 1.00 96.19 210 LYS A CA 1
ATOM 1652 C C . LYS A 1 210 ? -0.612 15.782 10.038 1.00 96.19 210 LYS A C 1
ATOM 1654 O O . LYS A 1 210 ? 0.109 16.173 9.122 1.00 96.19 210 LYS A O 1
ATOM 1659 N N . ILE A 1 211 ? -1.677 15.011 9.818 1.00 96.88 211 ILE A N 1
ATOM 1660 C CA . ILE A 1 211 ? -2.066 14.493 8.507 1.00 96.88 211 ILE A CA 1
ATOM 1661 C C . ILE A 1 211 ? -3.270 15.279 7.986 1.00 96.88 211 ILE A C 1
ATOM 1663 O O . ILE A 1 211 ? -4.380 15.175 8.504 1.00 96.88 211 ILE A O 1
ATOM 1667 N N . ASN A 1 212 ? -3.061 16.020 6.900 1.00 96.12 212 ASN A N 1
ATOM 1668 C CA . ASN A 1 212 ? -4.124 16.789 6.256 1.00 96.12 212 ASN A CA 1
ATOM 1669 C C . ASN A 1 212 ? -5.238 15.872 5.721 1.00 96.12 212 ASN A C 1
ATOM 1671 O O . ASN A 1 212 ? -4.953 14.871 5.055 1.00 96.12 212 ASN A O 1
ATOM 1675 N N . ALA A 1 213 ? -6.495 16.259 5.959 1.00 95.94 213 ALA A N 1
ATOM 1676 C CA . ALA A 1 213 ? -7.697 15.544 5.512 1.00 95.94 213 ALA A CA 1
ATOM 1677 C C . ALA A 1 213 ? -7.781 14.077 5.987 1.00 95.94 213 ALA A C 1
ATOM 1679 O O . ALA A 1 213 ? -8.369 13.230 5.312 1.00 95.94 213 ALA A O 1
ATOM 1680 N N . LEU A 1 214 ? -7.153 13.738 7.120 1.00 96.62 214 LEU A N 1
ATOM 1681 C CA . LEU A 1 214 ? -7.250 12.393 7.691 1.00 96.62 214 LEU A CA 1
ATOM 1682 C C . LEU A 1 214 ? -8.679 12.072 8.141 1.00 96.62 214 LEU A C 1
ATOM 1684 O O . LEU A 1 214 ? -9.181 10.991 7.843 1.00 96.62 214 LEU A O 1
ATOM 1688 N N . GLU A 1 215 ? -9.313 13.016 8.834 1.00 97.25 215 GLU A N 1
ATOM 1689 C CA . GLU A 1 215 ? -10.671 12.876 9.362 1.00 97.25 215 GLU A CA 1
ATOM 1690 C C . GLU A 1 215 ? -11.683 12.621 8.238 1.00 97.25 215 GLU A C 1
ATOM 1692 O O . GLU A 1 215 ? -12.415 11.636 8.289 1.00 97.25 215 GLU A O 1
ATOM 1697 N N . ASP A 1 216 ? -11.626 13.400 7.152 1.00 97.81 216 ASP A N 1
ATOM 1698 C CA . ASP A 1 216 ? -12.473 13.200 5.967 1.00 97.81 216 ASP A CA 1
ATOM 1699 C C . ASP A 1 216 ? -12.336 11.785 5.383 1.00 97.81 216 ASP A C 1
ATOM 1701 O O . ASP A 1 216 ? -13.323 11.142 5.017 1.00 97.81 216 ASP A O 1
ATOM 1705 N N . ARG A 1 217 ? -11.104 11.261 5.316 1.00 97.88 217 ARG A N 1
ATOM 1706 C CA . ARG A 1 217 ? -10.840 9.903 4.809 1.00 97.88 217 ARG A CA 1
ATOM 1707 C C . ARG A 1 217 ? -11.392 8.837 5.740 1.00 97.88 217 ARG A C 1
ATOM 1709 O O . ARG A 1 217 ? -11.942 7.847 5.262 1.00 97.88 217 ARG A O 1
ATOM 1716 N N . ILE A 1 218 ? -11.243 9.028 7.047 1.00 97.12 218 ILE A N 1
ATOM 1717 C CA . ILE A 1 218 ? -11.801 8.131 8.058 1.00 97.12 218 ILE A CA 1
ATOM 1718 C C . ILE A 1 218 ? -13.329 8.127 7.976 1.00 97.12 218 ILE A C 1
ATOM 1720 O O . ILE A 1 218 ? -13.925 7.053 7.929 1.00 97.12 218 ILE A O 1
ATOM 1724 N N . ASN A 1 219 ? -13.959 9.293 7.841 1.00 97.38 219 ASN A N 1
ATOM 1725 C CA . ASN A 1 219 ? -15.406 9.409 7.673 1.00 97.38 219 ASN A CA 1
ATOM 1726 C C . ASN A 1 219 ? -15.891 8.719 6.391 1.00 97.38 219 ASN A C 1
ATOM 1728 O O . ASN A 1 219 ? -16.891 8.003 6.418 1.00 97.38 219 ASN A O 1
ATOM 1732 N N . GLN A 1 220 ? -15.144 8.830 5.287 1.00 97.81 220 GLN A N 1
ATOM 1733 C CA . GLN A 1 220 ? -15.456 8.092 4.063 1.00 97.81 220 GLN A CA 1
ATOM 1734 C C . GLN A 1 220 ? -15.361 6.570 4.255 1.00 97.81 220 GLN A C 1
ATOM 1736 O O . GLN A 1 220 ? -16.212 5.835 3.748 1.00 97.81 220 GLN A O 1
ATOM 1741 N N . ILE A 1 221 ? -14.346 6.084 4.980 1.00 97.12 221 ILE A N 1
ATOM 1742 C CA . ILE A 1 221 ? -14.210 4.657 5.305 1.00 97.12 221 ILE A CA 1
ATOM 1743 C C . ILE A 1 221 ? -15.417 4.188 6.120 1.00 97.12 221 ILE A C 1
ATOM 1745 O O . ILE A 1 221 ? -16.050 3.208 5.730 1.00 97.12 221 ILE A O 1
ATOM 1749 N N . LYS A 1 222 ? -15.768 4.905 7.196 1.00 96.06 222 LYS A N 1
ATOM 1750 C CA . LYS A 1 222 ? -16.922 4.584 8.051 1.00 96.06 222 LYS A CA 1
ATOM 1751 C C . LYS A 1 222 ? -18.211 4.490 7.237 1.00 96.06 222 LYS A C 1
ATOM 1753 O O . LYS A 1 222 ? -18.861 3.449 7.254 1.00 96.06 222 LYS A O 1
ATOM 1758 N N . ALA A 1 223 ? -18.519 5.521 6.449 1.00 96.81 223 ALA A N 1
ATOM 1759 C CA . ALA A 1 223 ? -19.724 5.562 5.621 1.00 96.81 223 ALA A CA 1
ATOM 1760 C C . ALA A 1 223 ? -19.784 4.401 4.612 1.00 96.81 223 ALA A C 1
ATOM 1762 O O . ALA A 1 223 ? -20.836 3.791 4.408 1.00 96.81 223 ALA A O 1
ATOM 1763 N N . THR A 1 224 ? -18.644 4.058 4.002 1.00 96.44 224 THR A N 1
ATOM 1764 C CA . THR A 1 224 ? -18.556 2.947 3.041 1.00 96.44 224 THR A CA 1
ATOM 1765 C C . THR A 1 224 ? -18.801 1.599 3.722 1.00 96.44 224 THR A C 1
ATOM 1767 O O . THR A 1 224 ? -19.550 0.775 3.198 1.00 96.44 224 THR A O 1
ATOM 1770 N N . VAL A 1 225 ? -18.204 1.374 4.898 1.00 94.94 225 VAL A N 1
ATOM 1771 C CA . VAL A 1 225 ? -18.380 0.132 5.664 1.00 94.94 225 VAL A CA 1
ATOM 1772 C C . VAL A 1 225 ? -19.826 -0.011 6.136 1.00 94.94 225 VAL A C 1
ATOM 1774 O O . VAL A 1 225 ? -20.439 -1.040 5.862 1.00 94.94 225 VAL A O 1
ATOM 1777 N N . GLN A 1 226 ? -20.405 1.034 6.736 1.00 94.06 226 GLN A N 1
ATOM 1778 C CA . GLN A 1 226 ? -21.805 1.046 7.179 1.00 94.06 226 GLN A CA 1
ATOM 1779 C C . GLN A 1 226 ? -22.774 0.725 6.033 1.00 94.06 226 GLN A C 1
ATOM 1781 O O . GLN A 1 226 ? -23.633 -0.144 6.170 1.00 94.06 226 GLN A O 1
ATOM 1786 N N . THR A 1 227 ? -22.602 1.380 4.879 1.00 95.31 227 THR A N 1
ATOM 1787 C CA . THR A 1 227 ? -23.456 1.159 3.700 1.00 95.31 227 THR A CA 1
ATOM 1788 C C . THR A 1 227 ? -23.357 -0.283 3.200 1.00 95.31 227 THR A C 1
ATOM 1790 O O . THR A 1 227 ? -24.371 -0.909 2.896 1.00 95.31 227 THR A O 1
ATOM 1793 N N . ALA A 1 228 ? -22.142 -0.837 3.132 1.00 93.69 228 ALA A N 1
ATOM 1794 C CA . ALA A 1 228 ? -21.931 -2.210 2.683 1.00 93.69 228 ALA A CA 1
ATOM 1795 C C . ALA A 1 228 ? -22.562 -3.238 3.636 1.00 93.69 228 ALA A C 1
ATOM 1797 O O . ALA A 1 228 ? -23.164 -4.203 3.172 1.00 93.69 228 ALA A O 1
ATOM 1798 N N . VAL A 1 229 ? -22.451 -3.020 4.950 1.00 89.50 229 VAL A N 1
ATOM 1799 C CA . VAL A 1 229 ? -23.036 -3.898 5.975 1.00 89.50 229 VAL A CA 1
ATOM 1800 C C . VAL A 1 229 ? -24.564 -3.826 5.955 1.00 89.50 229 VAL A C 1
ATOM 1802 O O . VAL A 1 229 ? -25.224 -4.858 6.032 1.00 89.50 229 VAL A O 1
ATOM 1805 N N . PHE A 1 230 ? -25.137 -2.631 5.793 1.00 91.69 230 PHE A N 1
ATOM 1806 C CA . PHE A 1 230 ? -26.586 -2.458 5.697 1.00 91.69 230 PHE A CA 1
ATOM 1807 C C . PHE A 1 230 ? -27.176 -3.168 4.470 1.00 91.69 230 PHE A C 1
ATOM 1809 O O . PHE A 1 230 ? -28.172 -3.880 4.587 1.00 91.69 230 PHE A O 1
ATOM 1816 N N . ASN A 1 231 ? -26.540 -3.023 3.304 1.00 91.00 231 ASN A N 1
ATOM 1817 C CA . ASN A 1 231 ? -27.006 -3.658 2.067 1.00 91.00 231 ASN A CA 1
ATOM 1818 C C . ASN A 1 231 ? -26.972 -5.193 2.134 1.00 91.00 231 ASN A C 1
ATOM 1820 O O . ASN A 1 231 ? -27.824 -5.843 1.537 1.00 91.00 231 ASN A O 1
ATOM 1824 N N . ASP A 1 232 ? -26.012 -5.767 2.859 1.00 87.94 232 ASP A N 1
ATOM 1825 C CA . ASP A 1 232 ? -25.906 -7.215 3.073 1.00 87.94 232 ASP A CA 1
ATOM 1826 C C . ASP A 1 232 ? -27.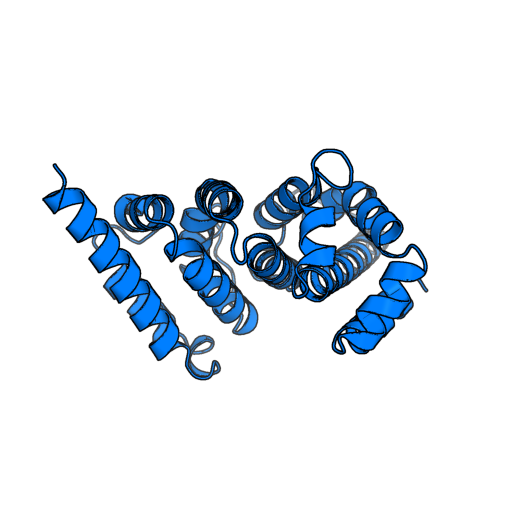061 -7.743 3.941 1.00 87.94 232 ASP A C 1
ATOM 1828 O O . ASP A 1 232 ? -27.646 -8.776 3.633 1.00 87.94 232 ASP A O 1
ATOM 1832 N N . LEU A 1 233 ? -27.452 -6.991 4.980 1.00 83.38 233 LEU A N 1
ATOM 1833 C CA . LEU A 1 233 ? -28.596 -7.327 5.838 1.00 83.38 233 LEU A CA 1
ATOM 1834 C C . LEU A 1 233 ? -29.943 -7.189 5.118 1.00 83.38 233 LEU A C 1
ATOM 1836 O O . LEU A 1 233 ? -30.864 -7.935 5.422 1.00 83.38 233 LEU A O 1
ATOM 1840 N N . ALA A 1 234 ? -30.068 -6.232 4.195 1.00 83.81 234 ALA A N 1
ATOM 1841 C CA . ALA A 1 234 ? -31.297 -6.000 3.433 1.00 83.81 234 ALA A CA 1
ATOM 1842 C C . ALA A 1 234 ? -31.476 -6.963 2.244 1.00 83.81 234 ALA A C 1
ATOM 1844 O O . ALA A 1 234 ? -32.575 -7.066 1.703 1.00 83.81 234 ALA A O 1
ATOM 1845 N N . GLY A 1 235 ? -30.395 -7.615 1.802 1.00 74.81 235 GLY A N 1
ATOM 1846 C CA . GLY A 1 235 ? -30.402 -8.603 0.718 1.00 74.81 235 GLY A CA 1
ATOM 1847 C C . GLY A 1 235 ? -30.615 -10.052 1.172 1.00 74.81 235 GLY A C 1
ATOM 1848 O O . GLY A 1 235 ? -30.649 -10.939 0.317 1.00 74.81 235 GLY A O 1
ATOM 1849 N N . MET A 1 236 ? -30.729 -10.288 2.483 1.00 56.66 236 MET A N 1
ATOM 1850 C CA . MET A 1 236 ? -31.128 -11.559 3.105 1.00 56.66 236 MET A CA 1
ATOM 1851 C C . MET A 1 236 ? -32.628 -11.576 3.390 1.00 56.66 236 MET A C 1
ATOM 1853 O O . MET A 1 236 ? -33.226 -12.662 3.222 1.00 56.66 236 MET A O 1
#

pLDDT: mean 91.0, std 12.38, range [42.69, 98.88]

Nearest PDB structures (foldseek):
  6u62-assembly1_A  TM=4.446E-01  e=9.735E-02  Homo sapiens
  7n6g-assembly1_6D  TM=5.770E-01  e=4.809E-01  Chlamydomonas reinhardtii
  5z2c-assembly9_I  TM=2.258E-01  e=4.622E+00  Homo sapiens

Mean predicted aligned error: 4.95 Å

Sequence (236 aa):
MICYTLMLLVNLTKQPHHRSVIASSGFLPLLYDLLTSSYHLCRTTVGLGSVSGASVAGSAMKVRLLTQVCILIGHFSIDEVYRRFFLAEDTFGHTVKCLLWMFDEGDAGGSLVCKVMFALKQLCKDRNDQKQFIGAHASGRIIERLGGKSRGKEFERTSEFIFQSILLLQMLVTHSTNCQIIERGKDYWDKGKTFENYLDEIVSLPQAQKINALEDRINQIKATVQTAVFNDLAGM

Secondary structure (DSSP, 8-state):
-HHHHHHHHHHHTTSHHHHHHHHHTTHHHHHHHHHHHHGGGG---TTSS---HHHHHHHHHHHHHHHHHHHHHHHHTTSHHHHHHHH-HHHHTTHHHHHHHHHHHS-TTSHHHHHHHHHHHHHTTT-HHHHHHHHHHHHHHHHHHHTTEETTEE----HHHHHHHHHHHHHHTTSHHHHHHHHH-TTSS-TT--HHHHHHHHHTSTTTTTSTTHHHHHHHHHHHHHHHHHHHHHT-

InterPro domains:
  IPR011989 Armadillo-like helical [G3DSA:1.25.10.10] (1-187)
  IPR016024 Armadillo-type fold [SSF48371] (4-179)

Foldseek 3Di:
DLLVVLVVLLVQLLDPVSLVVCVVVVVLLVLLCLLVVQLVLQADPPDDPDDDPVVVVVSVVSLSNLLSSLSNLLSLLLDVVSLCQCCPCVHRPCNLVSLLVSCQRHDLQDSNNLSSLSNLLSSCVPPQVSLCVCLVRPVLQLLLVLQQDHPRDGDDHALSSLVSSLSSLLSSLVHLVSLVCLQVSCVSDDNPDGSLVSVVVSCVDPNNVVDPCSVVSSVSSVVSSVVSVVVVVVVD

Organism: NCBI:txid327968

Radius of gyration: 18.4 Å; Cα contacts (8 Å, |Δi|>4): 288; chains: 1; bounding box: 60×32×46 Å

Solvent-accessible surface area (backbone atoms only — not comparable to full-atom values): 12774 Å² to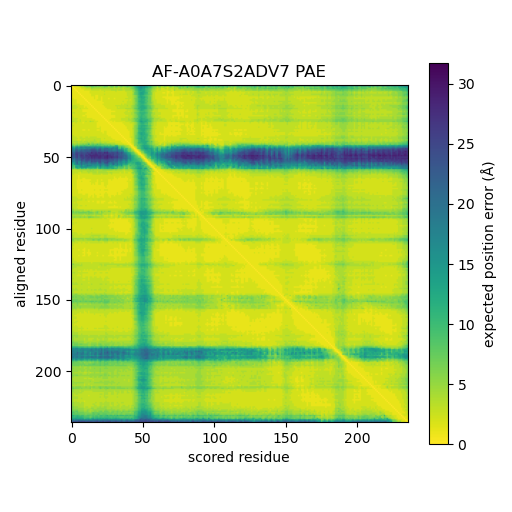tal; per-residue (Å²): 110,70,58,60,55,42,52,51,47,50,63,49,38,72,40,70,70,47,38,53,57,47,47,73,72,57,42,57,64,55,53,48,51,54,44,75,77,43,43,81,58,42,55,69,80,84,80,68,81,88,73,61,74,72,59,57,57,55,43,56,52,49,38,52,40,51,28,40,49,27,44,41,53,20,49,46,16,68,43,64,76,53,27,49,46,47,64,30,70,93,73,33,48,56,48,62,60,46,41,53,50,33,51,69,46,25,53,82,56,34,71,43,28,32,25,32,38,45,20,52,41,29,61,28,56,98,33,66,72,47,25,48,59,49,26,74,65,42,47,53,54,48,50,23,42,74,71,31,33,55,97,90,37,77,55,70,71,39,45,65,36,54,50,29,49,51,56,28,48,54,58,26,42,77,36,59,71,36,23,52,50,51,72,68,33,58,89,44,48,67,90,88,64,51,75,63,61,53,52,54,54,49,55,69,33,82,42,39,69,75,42,84,70,46,64,62,50,50,51,51,41,51,55,44,33,53,52,44,54,51,54,56,65,73,74,108